Protein AF-0000000070396554 (afdb_homodimer)

Secondary structure (DSSP, 8-state):
---------------------------------------------------EEEEEEEEEETTTTEEEEE-TTSEEEEEEPPTTTHHHHTSHHHHHHHHHHHHHHHTT--PBPPHHHHHHH-HHHHHHS-TTSEEEE--/---------------------------------------------------EEEEEEEEEETTTTEEEEE-TTSEEEEEEPPTTTHHHHTSHHHHHHHHHHHHHHHTT--PBPPHHHHHHH-HHHHHHS-TTSEEEE--

Solvent-accessible surface area (backbone atoms only — not comparable to full-atom values): 17530 Å² total; per-residue (Å²): 137,92,77,84,83,80,82,77,80,76,79,79,80,78,80,73,81,76,70,83,74,78,74,77,79,72,82,74,77,76,77,78,76,78,75,76,75,76,76,76,74,76,70,75,66,73,78,73,75,74,83,42,69,49,49,36,40,38,44,40,40,81,88,68,33,37,36,38,40,34,45,80,86,40,36,28,37,38,34,69,54,46,82,86,48,50,70,30,56,78,33,72,70,40,31,49,51,52,52,46,50,53,52,58,51,50,78,71,52,78,45,73,42,58,66,68,58,40,50,73,64,29,63,69,58,35,63,72,50,40,92,84,44,48,46,28,36,70,108,144,80,91,80,93,83,91,76,89,77,80,80,81,76,79,73,80,76,71,83,74,77,76,74,78,72,81,76,77,77,76,79,78,78,76,78,75,78,77,74,74,76,68,73,67,73,77,74,75,74,83,41,67,50,49,37,40,38,43,40,40,80,88,67,33,37,34,39,39,35,45,80,84,40,38,29,36,39,35,70,55,48,82,87,47,50,72,29,56,79,32,73,71,38,31,52,52,51,50,46,51,53,52,57,51,50,77,71,51,79,46,72,43,58,66,69,56,40,48,72,63,30,63,70,57,37,63,73,50,40,91,83,44,48,46,27,35,67,108

Organism: Crassostrea virginica (NCBI:txid6565)

pLDDT: mean 75.27, std 28.25, range [19.69, 98.75]

Sequence (278 aa):
MTMGITRVLLLFLLSCNLGEVATSTGAATTTTTTGHHHHHVHHTRPTREPAEGGSMYFQYDHFCHLLAFKDDAKSCYIYWVSPEERPLVHSESGFFQIQTQIITMAINASVTYSRDDLSVRSSVLTTFCPSGYSLYKLNMTMGITRVLLLFLLSCNLGEVATSTGAATTTTTTGHHHHHVHHTRPTREPAEGGSMYFQYDHFCHLLAFKDDAKSCYIYWVSPEERPLVHSESGFFQIQTQIITMAINASVTYSRDDLSVRSSVLTTFCPSGYSLYKLN

Structure (mmCIF, N/CA/C/O backbone):
data_AF-0000000070396554-model_v1
#
loop_
_entity.id
_entity.type
_entity.pdbx_description
1 polymer 'Uncharacterized protein LOC111104764'
#
loop_
_atom_site.group_PDB
_atom_site.id
_atom_site.type_symbol
_atom_site.label_atom_id
_atom_site.label_alt_id
_atom_site.label_comp_id
_atom_site.label_asym_id
_atom_site.label_entity_id
_atom_site.label_seq_id
_atom_site.pdbx_PDB_ins_code
_atom_site.Cartn_x
_atom_site.Cartn_y
_atom_site.Cartn_z
_atom_site.occupancy
_atom_site.B_iso_or_equiv
_atom_site.auth_seq_id
_atom_site.auth_comp_id
_atom_site.auth_asym_id
_atom_site.auth_atom_id
_atom_site.pdbx_PDB_model_num
ATOM 1 N N . MET A 1 1 ? -59.531 -0.442 74 1 19.69 1 MET A N 1
ATOM 2 C CA . MET A 1 1 ? -59.594 0.127 75.375 1 19.69 1 MET A CA 1
ATOM 3 C C . MET A 1 1 ? -59.031 1.542 75.375 1 19.69 1 MET A C 1
ATOM 5 O O . MET A 1 1 ? -59.75 2.49 75.75 1 19.69 1 MET A O 1
ATOM 9 N N . THR A 1 2 ? -57.812 1.716 75.938 1 22.45 2 THR A N 1
ATOM 10 C CA . THR A 1 2 ? -57.5 2.705 77 1 22.45 2 THR A CA 1
ATOM 11 C C . THR A 1 2 ? -57.375 4.098 76.375 1 22.45 2 THR A C 1
ATOM 13 O O . THR A 1 2 ? -56.969 4.234 75.188 1 22.45 2 THR A O 1
ATOM 16 N N . MET A 1 3 ? -57.469 5.121 77.25 1 27.19 3 MET A N 1
ATOM 17 C CA . MET A 1 3 ? -57.875 6.449 77.688 1 27.19 3 MET A CA 1
ATOM 18 C C . MET A 1 3 ? -56.75 7.465 77.5 1 27.19 3 MET A C 1
ATOM 20 O O . MET A 1 3 ? -57.031 8.664 77.375 1 27.19 3 MET A O 1
ATOM 24 N N . GLY A 1 4 ? -55.562 6.949 77.75 1 22.2 4 GLY A N 1
ATOM 25 C CA . GLY A 1 4 ? -54.844 7.855 78.688 1 22.2 4 GLY A CA 1
ATOM 26 C C . GLY A 1 4 ? -54.688 9.25 78.125 1 22.2 4 GLY A C 1
ATOM 27 O O . GLY A 1 4 ? -54.844 9.461 76.875 1 22.2 4 GLY A O 1
ATOM 28 N N . ILE A 1 5 ? -53.719 10.055 78.812 1 26.22 5 ILE A N 1
ATOM 29 C CA . ILE A 1 5 ? -53.469 11.234 79.688 1 26.22 5 ILE A CA 1
ATOM 30 C C . ILE A 1 5 ? -52.875 12.344 78.812 1 26.22 5 ILE A C 1
ATOM 32 O O . ILE A 1 5 ? -51.812 12.148 78.188 1 26.22 5 ILE A O 1
ATOM 36 N N . THR A 1 6 ? -53.625 13.445 78.438 1 23.62 6 THR A N 1
ATOM 37 C CA . THR A 1 6 ? -53.469 14.641 77.625 1 23.62 6 THR A CA 1
ATOM 38 C C . THR A 1 6 ? -52.594 15.656 78.375 1 23.62 6 THR A C 1
ATOM 40 O O . THR A 1 6 ? -52.469 16.797 77.875 1 23.62 6 THR A O 1
ATOM 43 N N . ARG A 1 7 ? -51.875 15.242 79.625 1 24.58 7 ARG A N 1
ATOM 44 C CA . ARG A 1 7 ? -51.656 16.438 80.438 1 24.58 7 ARG A CA 1
ATOM 45 C C . ARG A 1 7 ? -50.812 17.453 79.688 1 24.58 7 ARG A C 1
ATOM 47 O O . ARG A 1 7 ? -49.812 17.094 79.062 1 24.58 7 ARG A O 1
ATOM 54 N N . VAL A 1 8 ? -51.25 18.781 79.688 1 22.64 8 VAL A N 1
ATOM 55 C CA . VAL A 1 8 ? -51.125 20.109 79.125 1 22.64 8 VAL A CA 1
ATOM 56 C C . VAL A 1 8 ? -49.938 20.828 79.75 1 22.64 8 VAL A C 1
ATOM 58 O O . VAL A 1 8 ? -49.969 21.156 80.938 1 22.64 8 VAL A O 1
ATOM 61 N N . LEU A 1 9 ? -48.594 20.344 79.5 1 23.25 9 LEU A N 1
ATOM 62 C CA . LEU A 1 9 ? -47.438 20.891 80.188 1 23.25 9 LEU A CA 1
ATOM 63 C C . LEU A 1 9 ? -47.281 22.391 79.938 1 23.25 9 LEU A C 1
ATOM 65 O O . LEU A 1 9 ? -47.125 22.797 78.812 1 23.25 9 LEU A O 1
ATOM 69 N N . LEU A 1 10 ? -47.938 23.219 80.75 1 24.62 10 LEU A N 1
ATOM 70 C CA . LEU A 1 10 ? -48 24.672 80.688 1 24.62 10 LEU A CA 1
ATOM 71 C C . LEU A 1 10 ? -46.625 25.297 81 1 24.62 10 LEU A C 1
ATOM 73 O O . LEU A 1 10 ? -46.125 25.188 82.125 1 24.62 10 LEU A O 1
ATOM 77 N N . LEU A 1 11 ? -45.656 25.062 80.125 1 25.83 11 LEU A N 1
ATOM 78 C CA . LEU A 1 11 ? -44.312 25.578 80.312 1 25.83 11 LEU A CA 1
ATOM 79 C C . LEU A 1 11 ? -44.312 27.094 80.5 1 25.83 11 LEU A C 1
ATOM 81 O O . LEU A 1 11 ? -44.906 27.812 79.688 1 25.83 11 LEU A O 1
ATOM 85 N N . PHE A 1 12 ? -44.156 27.516 81.875 1 25.3 12 PHE A N 1
ATOM 86 C CA . PHE A 1 12 ? -44.062 28.828 82.438 1 25.3 12 PHE A CA 1
ATOM 87 C C . PHE A 1 12 ? -42.938 29.641 81.812 1 25.3 12 PHE A C 1
ATOM 89 O O . PHE A 1 12 ? -41.812 29.156 81.688 1 25.3 12 PHE A O 1
ATOM 96 N N . LEU A 1 13 ? -43.312 30.75 81.188 1 22.42 13 LEU A N 1
ATOM 97 C CA . LEU A 1 13 ? -42.75 31.812 80.375 1 22.42 13 LEU A CA 1
ATOM 98 C C . LEU A 1 13 ? -41.906 32.75 81.188 1 22.42 13 LEU A C 1
ATOM 100 O O . LEU A 1 13 ? -42.438 33.5 82.062 1 22.42 13 LEU A O 1
ATOM 104 N N . LEU A 1 14 ? -40.844 32.125 81.938 1 27.45 14 LEU A N 1
ATOM 105 C CA . LEU A 1 14 ? -40.125 33.062 82.812 1 27.45 14 LEU A CA 1
ATOM 106 C C . LEU A 1 14 ? -39.594 34.25 82 1 27.45 14 LEU A C 1
ATOM 108 O O . LEU A 1 14 ? -39.062 34.031 80.875 1 27.45 14 LEU A O 1
ATOM 112 N N . SER A 1 15 ? -40.031 35.469 82.312 1 25.72 15 SER A N 1
ATOM 113 C CA . SER A 1 15 ? -39.938 36.812 81.812 1 25.72 15 SER A CA 1
ATOM 114 C C . SER A 1 15 ? -38.531 37.375 82 1 25.72 15 SER A C 1
ATOM 116 O O . SER A 1 15 ? -38.094 37.625 83.125 1 25.72 15 SER A O 1
ATOM 118 N N . CYS A 1 16 ? -37.469 36.719 81.438 1 26.81 16 CYS A N 1
ATOM 119 C CA . CYS A 1 16 ? -36.125 37.219 81.562 1 26.81 16 CYS A CA 1
ATOM 120 C C . CYS A 1 16 ? -36.031 38.688 81.125 1 26.81 16 CYS A C 1
ATOM 122 O O . CYS A 1 16 ? -36.531 39 80.062 1 26.81 16 CYS A O 1
ATOM 124 N N . ASN A 1 17 ? -35.812 39.594 82.125 1 27.12 17 ASN A N 1
ATOM 125 C CA . ASN A 1 17 ? -35.625 41.031 82 1 27.12 17 ASN A CA 1
ATOM 126 C C . ASN A 1 17 ? -34.531 41.438 81.062 1 27.12 17 ASN A C 1
ATOM 128 O O . ASN A 1 17 ? -33.375 41 81.188 1 27.12 17 ASN A O 1
ATOM 132 N N . LEU A 1 18 ? -34.844 41.688 79.875 1 28.02 18 LEU A N 1
ATOM 133 C CA . LEU A 1 18 ? -34.156 42.062 78.625 1 28.02 18 LEU A CA 1
ATOM 134 C C . LEU A 1 18 ? -33.375 43.375 78.812 1 28.02 18 LEU A C 1
ATOM 136 O O . LEU A 1 18 ? -34 44.406 79.062 1 28.02 18 LEU A O 1
ATOM 140 N N . GLY A 1 19 ? -32.375 43.281 79.75 1 29.45 19 GLY A N 1
ATOM 141 C CA . GLY A 1 19 ? -31.609 44.5 79.875 1 29.45 19 GLY A CA 1
ATOM 142 C C . GLY A 1 19 ? -31.25 45.156 78.562 1 29.45 19 GLY A C 1
ATOM 143 O O . GLY A 1 19 ? -31.25 44.469 77.5 1 29.45 19 GLY A O 1
ATOM 144 N N . GLU A 1 20 ? -31.172 46.469 78.562 1 34.84 20 GLU A N 1
ATOM 145 C CA . GLU A 1 20 ? -31.094 47.531 77.562 1 34.84 20 GLU A CA 1
ATOM 146 C C . GLU A 1 20 ? -29.797 47.469 76.75 1 34.84 20 GLU A C 1
ATOM 148 O O . GLU A 1 20 ? -28.703 47.594 77.312 1 34.84 20 GLU A O 1
ATOM 153 N N . VAL A 1 21 ? -29.609 46.438 75.938 1 29.56 21 VAL A N 1
ATOM 154 C CA . VAL A 1 21 ? -28.391 46.344 75.125 1 29.56 21 VAL A CA 1
ATOM 155 C C . VAL A 1 21 ? -28.266 47.594 74.25 1 29.56 21 VAL A C 1
ATOM 157 O O . VAL A 1 21 ? -29.188 47.906 73.438 1 29.56 21 VAL A O 1
ATOM 160 N N . ALA A 1 22 ? -27.531 48.562 74.75 1 32.41 22 ALA A N 1
ATOM 161 C CA . ALA A 1 22 ? -27.188 49.781 74 1 32.41 22 ALA A CA 1
ATOM 162 C C . ALA A 1 22 ? -26.594 49.438 72.625 1 32.41 22 ALA A C 1
ATOM 164 O O . ALA A 1 22 ? -25.797 48.5 72.5 1 32.41 22 ALA A O 1
ATOM 165 N N . THR A 1 23 ? -27.297 49.594 71.562 1 29.94 23 THR A N 1
ATOM 166 C CA . THR A 1 23 ? -27.109 49.344 70.125 1 29.94 23 THR A CA 1
ATOM 167 C C . THR A 1 23 ? -25.984 50.219 69.562 1 29.94 23 THR A C 1
ATOM 169 O O . THR A 1 23 ? -26.094 51.438 69.562 1 29.94 23 THR A O 1
ATOM 172 N N . SER A 1 24 ? -24.75 50.062 70.188 1 31.03 24 SER A N 1
ATOM 173 C CA . SER A 1 24 ? -23.781 50.906 69.5 1 31.03 24 SER A CA 1
ATOM 174 C C . SER A 1 24 ? -23.766 50.562 68 1 31.03 24 SER A C 1
ATOM 176 O O . SER A 1 24 ? -23.688 49.406 67.625 1 31.03 24 SER A O 1
ATOM 178 N N . THR A 1 25 ? -24.391 51.344 67.188 1 30.25 25 THR A N 1
ATOM 179 C CA . THR A 1 25 ? -24.516 51.344 65.75 1 30.25 25 THR A CA 1
ATOM 180 C C . THR A 1 25 ? -23.141 51.438 65.062 1 30.25 25 THR A C 1
ATOM 182 O O . THR A 1 25 ? -22.469 52.469 65.125 1 30.25 25 THR A O 1
ATOM 185 N N . GLY A 1 26 ? -22.172 50.5 65.438 1 31.25 26 GLY A N 1
ATOM 186 C CA . GLY A 1 26 ? -20.953 50.594 64.688 1 31.25 26 GLY A CA 1
ATOM 187 C C . GLY A 1 26 ? -21.188 50.562 63.188 1 31.25 26 GLY A C 1
ATOM 188 O O . GLY A 1 26 ? -22.016 49.781 62.688 1 31.25 26 GLY A O 1
ATOM 189 N N . ALA A 1 27 ? -20.891 51.688 62.469 1 36.47 27 ALA A N 1
ATOM 190 C CA . ALA A 1 27 ? -20.922 51.875 61 1 36.47 27 ALA A CA 1
ATOM 191 C C . ALA A 1 27 ? -20.062 50.844 60.312 1 36.47 27 ALA A C 1
ATOM 193 O O . ALA A 1 27 ? -18.875 50.688 60.625 1 36.47 27 ALA A O 1
ATOM 194 N N . ALA A 1 28 ? -20.625 49.594 59.969 1 39.09 28 ALA A N 1
ATOM 195 C CA . ALA A 1 28 ? -19.938 48.625 59.156 1 39.09 28 ALA A CA 1
ATOM 196 C C . ALA A 1 28 ? -19.5 49.219 57.812 1 39.09 28 ALA A C 1
ATOM 198 O O . ALA A 1 28 ? -20.328 49.781 57.094 1 39.09 28 ALA A O 1
ATOM 199 N N . THR A 1 29 ? -18.297 49.781 57.812 1 43.12 29 THR A N 1
ATOM 200 C CA . THR A 1 29 ? -17.75 50.094 56.5 1 43.12 29 THR A CA 1
ATOM 201 C C . THR A 1 29 ? -17.75 48.875 55.594 1 43.12 29 THR A C 1
ATOM 203 O O . THR A 1 29 ? -17.156 47.844 55.938 1 43.12 29 THR A O 1
ATOM 206 N N . THR A 1 30 ? -18.734 48.688 54.75 1 40.12 30 THR A N 1
ATOM 207 C CA . THR A 1 30 ? -18.812 47.688 53.688 1 40.12 30 THR A CA 1
ATOM 208 C C . THR A 1 30 ? -17.641 47.812 52.719 1 40.12 30 THR A C 1
ATOM 210 O O . THR A 1 30 ? -17.5 48.812 52.062 1 40.12 30 THR A O 1
ATOM 213 N N . THR A 1 31 ? -16.5 47.219 53.125 1 45.41 31 THR A N 1
ATOM 214 C CA . THR A 1 31 ? -15.492 47.062 52.094 1 45.41 31 THR A CA 1
ATOM 215 C C . THR A 1 31 ? -16.047 46.281 50.906 1 45.41 31 THR A C 1
ATOM 217 O O . THR A 1 31 ? -16.469 45.125 51.031 1 45.41 31 THR A O 1
ATOM 220 N N . THR A 1 32 ? -16.469 46.938 49.812 1 47.81 32 THR A N 1
ATOM 221 C CA . THR A 1 32 ? -16.797 46.312 48.531 1 47.81 32 THR A CA 1
ATOM 222 C C . THR A 1 32 ? -15.586 45.562 47.969 1 47.81 32 THR A C 1
ATOM 224 O O . THR A 1 32 ? -14.547 46.156 47.688 1 47.81 32 THR A O 1
ATOM 227 N N . THR A 1 33 ? -15.438 44.281 48.281 1 53.91 33 THR A N 1
ATOM 228 C CA . THR A 1 33 ? -14.5 43.438 47.562 1 53.91 33 THR A CA 1
ATOM 229 C C . THR A 1 33 ? -14.867 43.375 46.062 1 53.91 33 THR A C 1
ATOM 231 O O . THR A 1 33 ? -15.945 42.938 45.719 1 53.91 33 THR A O 1
ATOM 234 N N . THR A 1 34 ? -14.211 44.25 45.25 1 54.97 34 THR A N 1
ATOM 235 C CA . THR A 1 34 ? -14.281 44.062 43.812 1 54.97 34 THR A CA 1
ATOM 236 C C . THR A 1 34 ? -13.703 42.688 43.406 1 54.97 34 THR A C 1
ATOM 238 O O . THR A 1 34 ? -12.508 42.469 43.562 1 54.97 34 THR A O 1
ATOM 241 N N . GLY A 1 35 ? -14.484 41.625 43.406 1 51.47 35 GLY A N 1
ATOM 242 C CA . GLY A 1 35 ? -14.086 40.375 42.812 1 51.47 35 GLY A CA 1
ATOM 243 C C . GLY A 1 35 ? -13.594 40.531 41.375 1 51.47 35 GLY A C 1
ATOM 244 O O . GLY A 1 35 ? -14.352 40.938 40.5 1 51.47 35 GLY A O 1
ATOM 245 N N . HIS A 1 36 ? -12.328 40.719 41.188 1 57.38 36 HIS A N 1
ATOM 246 C CA . HIS A 1 36 ? -11.773 40.531 39.875 1 57.38 36 HIS A CA 1
ATOM 247 C C . HIS A 1 36 ? -12.133 39.156 39.312 1 57.38 36 HIS A C 1
ATOM 249 O O . HIS A 1 36 ? -11.641 38.156 39.781 1 57.38 36 HIS A O 1
ATOM 255 N N . HIS A 1 37 ? -13.266 39.062 38.688 1 57.09 37 HIS A N 1
ATOM 256 C CA . HIS A 1 37 ? -13.508 37.875 37.875 1 57.09 37 HIS A CA 1
ATOM 257 C C . HIS A 1 37 ? -12.422 37.688 36.812 1 57.09 37 HIS A C 1
ATOM 259 O O . HIS A 1 37 ? -12.32 38.469 35.875 1 57.09 37 HIS A O 1
ATOM 265 N N . HIS A 1 38 ? -11.43 36.969 37.094 1 56 38 HIS A N 1
ATOM 266 C CA . HIS A 1 38 ? -10.562 36.438 36.031 1 56 38 HIS A CA 1
ATOM 267 C C . HIS A 1 38 ? -11.359 35.688 35 1 56 38 HIS A C 1
ATOM 269 O O . HIS A 1 38 ? -11.891 34.594 35.281 1 56 38 HIS A O 1
ATOM 275 N N . HIS A 1 39 ? -11.82 36.344 34 1 54.94 39 HIS A N 1
ATOM 276 C CA . HIS A 1 39 ? -12.281 35.594 32.812 1 54.94 39 HIS A CA 1
ATOM 277 C C . HIS A 1 39 ? -11.211 34.625 32.312 1 54.94 39 HIS A C 1
ATOM 279 O O . HIS A 1 39 ? -10.195 35.062 31.766 1 54.94 39 HIS A O 1
ATOM 285 N N . HIS A 1 40 ? -11.227 33.438 32.781 1 58.56 40 HIS A N 1
ATOM 286 C CA . HIS A 1 40 ? -10.484 32.438 32.062 1 58.56 40 HIS A CA 1
ATOM 287 C C . HIS A 1 40 ? -10.906 32.375 30.594 1 58.56 40 HIS A C 1
ATOM 289 O O . HIS A 1 40 ? -12.016 31.922 30.281 1 58.56 40 HIS A O 1
ATOM 295 N N . VAL A 1 41 ? -10.289 33.094 29.797 1 53.41 41 VAL A N 1
ATOM 296 C CA . VAL A 1 41 ? -10.469 32.875 28.359 1 53.41 41 VAL A CA 1
ATOM 297 C C . VAL A 1 41 ? -10.094 31.422 28.016 1 53.41 41 VAL A C 1
ATOM 299 O O . VAL A 1 41 ? -8.945 31.016 28.188 1 53.41 41 VAL A O 1
ATOM 302 N N . HIS A 1 42 ? -11.031 30.516 27.922 1 54.62 42 HIS A N 1
ATOM 303 C CA . HIS A 1 42 ? -10.789 29.219 27.297 1 54.62 42 HIS A CA 1
ATOM 304 C C . HIS A 1 42 ? -10.117 29.375 25.953 1 54.62 42 HIS A C 1
ATOM 306 O O . HIS A 1 42 ? -10.742 29.797 24.984 1 54.62 42 HIS A O 1
ATOM 312 N N . HIS A 1 43 ? -8.883 29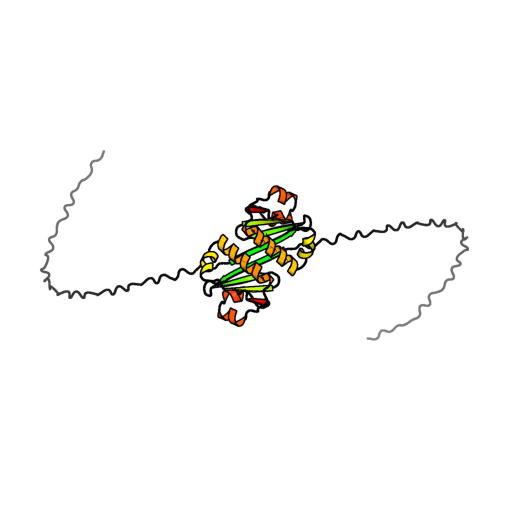.422 25.891 1 54.06 43 HIS A N 1
ATOM 313 C CA . HIS A 1 43 ? -8.227 29.203 24.609 1 54.06 43 HIS A CA 1
ATOM 314 C C . HIS A 1 43 ? -8.695 27.891 23.969 1 54.06 43 HIS A C 1
ATOM 316 O O . HIS A 1 43 ? -8.562 26.828 24.547 1 54.06 43 HIS A O 1
ATOM 322 N N . THR A 1 44 ? -9.641 27.969 23.109 1 50.44 44 THR A N 1
ATOM 323 C CA . THR A 1 44 ? -9.953 26.781 22.297 1 50.44 44 THR A CA 1
ATOM 324 C C . THR A 1 44 ? -8.68 26.062 21.875 1 50.44 44 THR A C 1
ATOM 326 O O . THR A 1 44 ? -7.797 26.656 21.25 1 50.44 44 THR 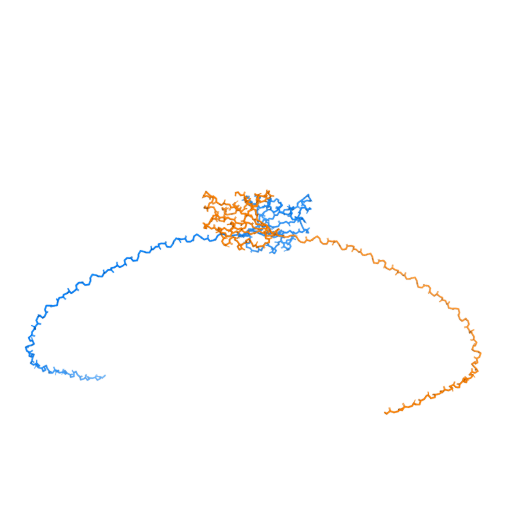A O 1
ATOM 329 N N . ARG A 1 45 ? -8.289 25.109 22.641 1 52.91 45 ARG A N 1
ATOM 330 C CA . ARG A 1 45 ? -7.191 24.266 22.203 1 52.91 45 ARG A CA 1
ATOM 331 C C . ARG A 1 45 ? -7.289 23.953 20.719 1 52.91 45 ARG A C 1
ATOM 333 O O . ARG A 1 45 ? -8.344 23.547 20.219 1 52.91 45 ARG A O 1
ATOM 340 N N . PRO A 1 46 ? -6.457 24.484 19.906 1 53.66 46 PRO A N 1
ATOM 341 C CA . PRO A 1 46 ? -6.539 24.094 18.5 1 53.66 46 PRO A CA 1
ATOM 342 C C . PRO A 1 46 ? -6.883 22.609 18.328 1 53.66 46 PRO A C 1
ATOM 344 O O . PRO A 1 46 ? -6.414 21.766 19.094 1 53.66 46 PRO A O 1
ATOM 347 N N . THR A 1 47 ? -8.102 22.375 18 1 54.53 47 THR A N 1
ATOM 348 C CA . THR A 1 47 ? -8.516 21.031 17.641 1 54.53 47 THR A CA 1
ATOM 349 C C . THR A 1 47 ? -7.387 20.297 16.906 1 54.53 47 THR A C 1
ATOM 351 O O . THR A 1 47 ? -6.875 20.781 15.898 1 54.53 47 THR A O 1
ATOM 354 N N . ARG A 1 48 ? -6.539 19.641 17.672 1 63.91 48 ARG A N 1
ATOM 355 C CA . ARG A 1 48 ? -5.434 18.828 17.156 1 63.91 48 ARG A CA 1
ATOM 356 C C . ARG A 1 48 ? -5.875 17.984 15.977 1 63.91 48 ARG A C 1
ATOM 358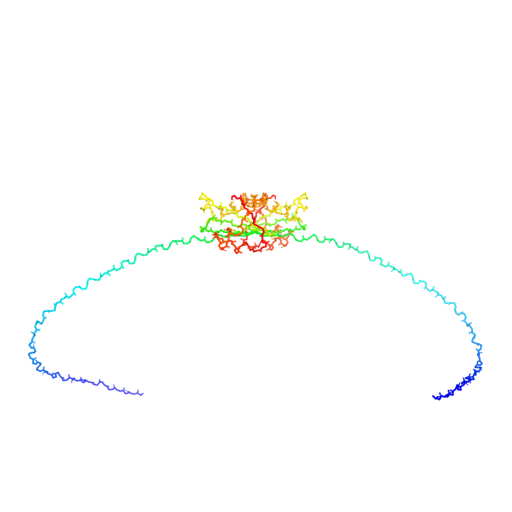 O O . ARG A 1 48 ? -6.82 17.188 16.094 1 63.91 48 ARG A O 1
ATOM 365 N N . GLU A 1 49 ? -5.664 18.391 14.742 1 77.56 49 GLU A N 1
ATOM 366 C CA . GLU A 1 49 ? -5.906 17.578 13.562 1 77.56 49 GLU A CA 1
ATOM 367 C C . GLU A 1 49 ? -5.449 16.141 13.781 1 77.56 49 GLU A C 1
ATOM 369 O O . GLU A 1 49 ? -4.355 15.898 14.305 1 77.56 49 GLU A O 1
ATOM 374 N N . PRO A 1 50 ? -6.355 15.25 13.695 1 72.81 50 PRO A N 1
ATOM 375 C CA . PRO A 1 50 ? -6.012 13.844 13.93 1 72.81 50 PRO A CA 1
ATOM 376 C C . PRO A 1 50 ? -4.859 13.359 13.055 1 72.81 50 PRO A C 1
ATOM 378 O O . PRO A 1 50 ? -4.684 13.844 11.938 1 72.81 50 PRO A O 1
ATOM 381 N N . ALA A 1 51 ? -4.047 12.539 13.672 1 75.88 51 ALA A N 1
ATOM 382 C CA . ALA A 1 51 ? -3.01 11.844 12.914 1 75.88 51 ALA A CA 1
ATOM 383 C C . ALA A 1 51 ? -3.621 10.875 11.906 1 75.88 51 ALA A C 1
ATOM 385 O O . ALA A 1 51 ? -4.594 10.18 12.219 1 75.88 51 ALA A O 1
ATOM 386 N N . GLU A 1 52 ? -3.209 11.008 10.57 1 89.12 52 GLU A N 1
ATOM 387 C CA . GLU A 1 52 ? -3.715 10.094 9.555 1 89.12 52 GLU A CA 1
ATOM 388 C C . GLU A 1 52 ? -2.615 9.164 9.055 1 89.12 52 GLU A C 1
ATOM 390 O O . GLU A 1 52 ? -1.472 9.586 8.867 1 89.12 52 GLU A O 1
ATOM 395 N N . GLY A 1 53 ? -2.877 7.844 9.078 1 91.56 53 GLY A N 1
ATOM 396 C CA . GLY A 1 53 ? -2.027 6.793 8.539 1 91.56 53 GLY A CA 1
ATOM 397 C C . GLY A 1 53 ? -2.805 5.691 7.848 1 91.56 53 GLY A C 1
ATOM 398 O O . GLY A 1 53 ? -4.031 5.762 7.742 1 91.56 53 GLY A O 1
ATOM 399 N N . GLY A 1 54 ? -2.105 4.867 7.188 1 92.81 54 GLY A N 1
ATOM 400 C CA . GLY A 1 54 ? -2.742 3.736 6.531 1 92.81 54 GLY A CA 1
ATOM 401 C C . GLY A 1 54 ? -1.764 2.646 6.137 1 92.81 54 GLY A C 1
ATOM 402 O O . GLY A 1 54 ? -0.551 2.809 6.293 1 92.81 54 GLY A O 1
ATOM 403 N N . SER A 1 55 ? -2.375 1.562 5.816 1 94.44 55 SER A N 1
ATOM 404 C CA . SER A 1 55 ? -1.578 0.423 5.371 1 94.44 55 SER A CA 1
ATOM 405 C C . SER A 1 55 ? -2.279 -0.34 4.254 1 94.44 55 SER A C 1
ATOM 407 O O . SER A 1 55 ? -3.504 -0.281 4.129 1 94.44 55 SER A O 1
ATOM 409 N N . MET A 1 56 ? -1.441 -0.939 3.475 1 96 56 MET A N 1
ATOM 410 C CA . MET A 1 56 ? -1.876 -1.849 2.418 1 96 56 MET A CA 1
ATOM 411 C C . MET A 1 56 ? -1.084 -3.15 2.461 1 96 56 MET A C 1
ATOM 413 O O . MET A 1 56 ? 0.119 -3.143 2.727 1 96 56 MET A O 1
ATOM 417 N N . TYR A 1 57 ? -1.82 -4.23 2.195 1 97.31 57 TYR A N 1
ATOM 418 C CA . TYR A 1 57 ? -1.176 -5.539 2.217 1 97.31 57 TYR A CA 1
ATOM 419 C C . TYR A 1 57 ? -1.469 -6.316 0.938 1 97.31 57 TYR A C 1
ATOM 421 O O . TYR A 1 57 ? -2.561 -6.207 0.376 1 97.31 57 TYR A O 1
ATOM 429 N N . PHE A 1 58 ? -0.524 -7.105 0.598 1 97.94 58 PHE A N 1
ATOM 430 C CA . PHE A 1 58 ? -0.592 -7.879 -0.638 1 97.94 58 PHE A CA 1
ATOM 431 C C . PHE A 1 58 ? -0.202 -9.328 -0.39 1 97.94 58 PHE A C 1
ATOM 433 O O . PHE A 1 58 ? 0.703 -9.609 0.399 1 97.94 58 PHE A O 1
ATOM 440 N N . GLN A 1 59 ? -0.896 -10.25 -1.099 1 97.75 59 GLN A N 1
ATOM 441 C CA . GLN A 1 59 ? -0.556 -11.664 -1.035 1 97.75 59 GLN A CA 1
ATOM 442 C C . GLN A 1 59 ? -0.805 -12.352 -2.375 1 97.75 59 GLN A C 1
ATOM 444 O O . GLN A 1 59 ? -1.903 -12.266 -2.928 1 97.75 59 GLN A O 1
ATOM 449 N N . TYR A 1 60 ? 0.24 -13.008 -2.865 1 97.88 60 TYR A N 1
ATOM 450 C CA . TYR A 1 60 ? 0.156 -13.758 -4.109 1 97.88 60 TYR A CA 1
ATOM 451 C C . TYR A 1 60 ? 0.1 -15.258 -3.838 1 97.88 60 TYR A C 1
ATOM 453 O O . TYR A 1 60 ? 0.884 -15.781 -3.041 1 97.88 60 TYR A O 1
ATOM 461 N N . ASP A 1 61 ? -0.87 -15.891 -4.465 1 97.06 61 ASP A N 1
ATOM 462 C CA . ASP A 1 61 ? -0.937 -17.344 -4.43 1 97.06 61 ASP A CA 1
ATOM 463 C C . ASP A 1 61 ? -0.528 -17.953 -5.777 1 97.06 61 ASP A C 1
ATOM 465 O O . ASP A 1 61 ? -1.299 -17.906 -6.738 1 97.06 61 ASP A O 1
ATOM 469 N N . HIS A 1 62 ? 0.606 -18.594 -5.828 1 93.94 62 HIS A N 1
ATOM 470 C CA . HIS A 1 62 ? 1.19 -19.062 -7.078 1 93.94 62 HIS A CA 1
ATOM 471 C C . HIS A 1 62 ? 0.459 -20.297 -7.602 1 93.94 62 HIS A C 1
ATOM 473 O O . HIS A 1 62 ? 0.618 -20.656 -8.766 1 93.94 62 HIS A O 1
ATOM 479 N N . PHE A 1 63 ? -0.325 -20.938 -6.766 1 93.38 63 PHE A N 1
ATOM 480 C CA . PHE A 1 63 ? -1.022 -22.141 -7.211 1 93.38 63 PHE A CA 1
ATOM 481 C C . PHE A 1 63 ? -2.191 -21.781 -8.125 1 93.38 63 PHE A C 1
ATOM 483 O O . PHE A 1 63 ? -2.436 -22.453 -9.125 1 93.38 63 PHE A O 1
ATOM 490 N N . CYS A 1 64 ? -2.838 -20.781 -7.746 1 95.75 64 CYS A N 1
ATOM 491 C CA . CYS A 1 64 ? -3.992 -20.391 -8.547 1 95.75 64 CYS A CA 1
ATOM 492 C C . CYS A 1 64 ? -3.717 -19.109 -9.312 1 95.75 64 CYS A C 1
ATOM 494 O O . CYS A 1 64 ? -4.578 -18.625 -10.047 1 95.75 64 CYS A O 1
ATOM 496 N N . HIS A 1 65 ? -2.613 -18.406 -9.086 1 96.69 65 HIS A N 1
ATOM 497 C CA . HIS A 1 65 ? -2.133 -17.219 -9.781 1 96.69 65 HIS A CA 1
ATOM 498 C C . HIS A 1 65 ? -3.051 -16.016 -9.531 1 96.69 65 HIS A C 1
ATOM 500 O O . HIS A 1 65 ? -3.314 -15.234 -10.438 1 96.69 65 HIS A O 1
ATOM 506 N N . LEU A 1 66 ? -3.545 -16 -8.289 1 97.88 66 LEU A N 1
ATOM 507 C CA . LEU A 1 66 ? -4.301 -14.852 -7.812 1 97.88 66 LEU A CA 1
ATOM 508 C C . LEU A 1 66 ? -3.459 -14.016 -6.859 1 97.88 66 LEU A C 1
ATOM 510 O O . LEU A 1 66 ? -2.674 -14.555 -6.074 1 97.88 66 LEU A O 1
ATOM 514 N N . LEU A 1 67 ? -3.609 -12.75 -6.984 1 98.38 67 LEU A N 1
ATOM 515 C CA . LEU A 1 67 ? -3.061 -11.766 -6.062 1 98.38 67 LEU A CA 1
ATOM 516 C C . LEU A 1 67 ? -4.176 -11.008 -5.344 1 98.38 67 LEU A C 1
ATOM 518 O O . LEU A 1 67 ? -5.121 -10.539 -5.977 1 98.38 67 LEU A O 1
ATOM 522 N N . ALA A 1 68 ? -4.109 -10.93 -4.043 1 98.56 68 ALA A N 1
ATOM 523 C CA . ALA A 1 68 ? -5.059 -10.156 -3.252 1 98.56 68 ALA A CA 1
ATOM 524 C C . ALA A 1 68 ? -4.398 -8.906 -2.674 1 98.56 68 ALA A C 1
ATOM 526 O O . ALA A 1 68 ? -3.246 -8.953 -2.238 1 98.56 68 ALA A O 1
ATOM 527 N N . PHE A 1 69 ? -5.105 -7.828 -2.703 1 98.06 69 PHE A N 1
ATOM 528 C CA . PHE A 1 69 ? -4.789 -6.539 -2.102 1 98.06 69 PHE A CA 1
ATOM 529 C C . PHE A 1 69 ? -5.844 -6.148 -1.071 1 98.06 69 PHE A C 1
ATOM 531 O O . PHE A 1 69 ? -7.039 -6.133 -1.375 1 98.06 69 PHE A O 1
ATOM 538 N N . LYS A 1 70 ? -5.453 -5.926 0.12 1 96.56 70 LYS A N 1
ATOM 539 C CA . LYS A 1 70 ? -6.434 -5.434 1.08 1 96.56 70 LYS A CA 1
ATOM 540 C C . LYS A 1 70 ? -5.988 -4.105 1.69 1 96.56 70 LYS A C 1
ATOM 542 O O . LYS A 1 70 ? -4.793 -3.871 1.869 1 96.56 70 LYS A O 1
ATOM 547 N N . ASP A 1 71 ? -6.945 -3.324 1.98 1 90.38 71 ASP A N 1
ATOM 548 C CA . ASP A 1 71 ? -6.703 -2.01 2.564 1 90.38 71 ASP A CA 1
ATOM 549 C C . ASP A 1 71 ? -7.367 -1.887 3.936 1 90.38 71 ASP A C 1
ATOM 551 O O . ASP A 1 71 ? -7.898 -2.865 4.465 1 90.38 71 ASP A O 1
ATOM 555 N N . ASP A 1 72 ? -7.246 -0.737 4.535 1 87.75 72 ASP A N 1
ATOM 556 C CA . ASP A 1 72 ? -7.746 -0.5 5.887 1 87.75 72 ASP A CA 1
ATOM 557 C C . ASP A 1 72 ? -9.266 -0.357 5.891 1 87.75 72 ASP A C 1
ATOM 559 O O . ASP A 1 72 ? -9.898 -0.44 6.945 1 87.75 72 ASP A O 1
ATOM 563 N N . ALA A 1 73 ? -9.828 -0.052 4.781 1 87.69 73 ALA A N 1
ATOM 564 C CA . ALA A 1 73 ? -11.273 0.113 4.684 1 87.69 73 ALA A CA 1
ATOM 565 C C . ALA A 1 73 ? -11.984 -1.239 4.648 1 87.69 73 ALA A C 1
ATOM 567 O O . ALA A 1 73 ? -13.148 -1.326 4.273 1 87.69 73 ALA A O 1
ATOM 568 N N . LYS A 1 74 ? -11.242 -2.305 4.918 1 92.62 74 LYS A N 1
ATOM 569 C CA . LYS A 1 74 ? -11.766 -3.668 4.969 1 92.62 74 LYS A CA 1
ATOM 570 C C . LYS A 1 74 ? -12.273 -4.113 3.602 1 92.62 74 LYS A C 1
ATOM 572 O O . LYS A 1 74 ? -13.375 -4.664 3.49 1 92.62 74 LYS A O 1
ATOM 577 N N . SER A 1 75 ? -11.547 -3.773 2.67 1 95.31 75 SER A N 1
ATOM 578 C CA . SER A 1 75 ? -11.773 -4.254 1.311 1 95.31 75 SER A CA 1
ATOM 579 C C . SER A 1 75 ? -10.617 -5.129 0.835 1 95.31 75 SER A C 1
ATOM 581 O O . SER A 1 75 ? -9.453 -4.859 1.156 1 95.31 75 SER A O 1
ATOM 583 N N . CYS A 1 76 ? -11 -6.125 0.118 1 98.19 76 CYS A N 1
ATOM 584 C CA . CYS A 1 76 ? -10.031 -6.992 -0.545 1 98.19 76 CYS A CA 1
ATOM 585 C C . CYS A 1 76 ? -10.289 -7.047 -2.047 1 98.19 76 CYS A C 1
ATOM 587 O O . CYS A 1 76 ? -11.43 -7.207 -2.48 1 98.19 76 CYS A O 1
ATOM 589 N N . TYR A 1 77 ? -9.297 -6.902 -2.752 1 98.12 77 TYR A N 1
ATOM 590 C CA . TYR A 1 77 ? -9.359 -6.871 -4.207 1 98.12 77 TYR A CA 1
ATOM 591 C C . TYR A 1 77 ? -8.602 -8.047 -4.812 1 98.12 77 TYR A C 1
ATOM 593 O O . TYR A 1 77 ? -7.426 -8.258 -4.504 1 98.12 77 TYR A O 1
ATOM 601 N N . ILE A 1 78 ? -9.297 -8.789 -5.637 1 98.75 78 ILE A N 1
ATOM 602 C CA . ILE A 1 78 ? -8.734 -10 -6.223 1 98.75 78 ILE A CA 1
ATOM 603 C C . ILE A 1 78 ? -8.344 -9.734 -7.676 1 98.75 78 ILE A C 1
ATOM 605 O O . ILE A 1 78 ? -9.156 -9.258 -8.469 1 98.75 78 ILE A O 1
ATOM 609 N N . TYR A 1 79 ? -7.102 -10.109 -8 1 98.56 79 TYR A N 1
ATOM 610 C CA . TYR A 1 79 ? -6.512 -9.883 -9.312 1 98.56 79 TYR A CA 1
ATOM 611 C C . TYR A 1 79 ? -5.922 -11.164 -9.875 1 98.56 79 TYR A C 1
ATOM 613 O O . TYR A 1 79 ? -5.172 -11.867 -9.195 1 98.56 79 TYR A O 1
ATOM 621 N N . TRP A 1 80 ? -6.301 -11.438 -11.047 1 98.31 80 TRP A N 1
ATOM 622 C CA . TRP A 1 80 ? -5.684 -12.57 -11.727 1 98.31 80 TRP A CA 1
ATOM 623 C C . TRP A 1 80 ? -4.383 -12.148 -12.406 1 98.31 80 TRP A C 1
ATOM 625 O O . TRP A 1 80 ? -4.375 -11.234 -13.234 1 98.31 80 TRP A O 1
ATOM 635 N N . VAL A 1 81 ? -3.312 -12.844 -12.023 1 97.88 81 VAL A N 1
ATOM 636 C CA . VAL A 1 81 ? -2.006 -12.57 -12.609 1 97.88 81 VAL A CA 1
ATOM 637 C C . VAL A 1 81 ? -1.825 -13.391 -13.883 1 97.88 81 VAL A C 1
ATOM 639 O O . VAL A 1 81 ? -1.729 -14.625 -13.82 1 97.88 81 VAL A O 1
ATOM 642 N N . SER A 1 82 ? -1.684 -12.703 -14.953 1 97.12 82 SER A N 1
ATOM 643 C CA . SER A 1 82 ? -1.581 -13.375 -16.25 1 97.12 82 SER A CA 1
ATOM 644 C C . SER A 1 82 ? -0.228 -14.062 -16.406 1 97.12 82 SER A C 1
ATOM 646 O O . SER A 1 82 ? 0.719 -13.758 -15.672 1 97.12 82 SER A O 1
ATOM 648 N N . PRO A 1 83 ? -0.147 -14.969 -17.359 1 96.56 83 PRO A N 1
ATOM 649 C CA . PRO A 1 83 ? 1.131 -15.648 -17.578 1 96.56 83 PRO A CA 1
ATOM 650 C C . PRO A 1 83 ? 2.271 -14.68 -17.875 1 96.56 83 PRO A C 1
ATOM 652 O O . PRO A 1 83 ? 3.404 -14.891 -17.438 1 96.56 83 PRO A O 1
ATOM 655 N N . GLU A 1 84 ? 2.016 -13.586 -18.547 1 95.94 84 GLU A N 1
ATOM 656 C CA . GLU A 1 84 ? 3.025 -12.594 -18.922 1 95.94 84 GLU A CA 1
ATOM 657 C C . GLU A 1 84 ? 3.504 -11.812 -17.703 1 95.94 84 GLU A C 1
ATOM 659 O O . GLU A 1 84 ? 4.641 -11.336 -17.672 1 95.94 84 GLU A O 1
ATOM 664 N N . GLU A 1 85 ? 2.662 -11.734 -16.75 1 96.38 85 GLU A N 1
ATOM 665 C CA . GLU A 1 85 ? 2.969 -10.953 -15.555 1 96.38 85 GLU A CA 1
ATOM 666 C C . GLU A 1 85 ? 3.66 -11.812 -14.492 1 96.38 85 GLU A C 1
ATOM 668 O O . GLU A 1 85 ? 4.293 -11.281 -13.578 1 96.38 85 GLU A O 1
ATOM 673 N N . ARG A 1 86 ? 3.553 -13.062 -14.516 1 95 86 ARG A N 1
ATOM 674 C CA . ARG A 1 86 ? 3.957 -13.977 -13.453 1 95 86 ARG A CA 1
ATOM 675 C C . ARG A 1 86 ? 5.445 -13.844 -13.148 1 95 86 ARG A C 1
ATOM 677 O O . ARG A 1 86 ? 5.848 -13.836 -11.984 1 95 86 ARG A O 1
ATOM 684 N N . PRO A 1 87 ? 6.281 -13.648 -14.141 1 93.25 87 PRO A N 1
ATOM 685 C CA . PRO A 1 87 ? 7.691 -13.469 -13.797 1 93.25 87 PRO A CA 1
ATOM 686 C C . PRO A 1 87 ? 7.938 -12.195 -12.984 1 93.25 87 PRO A C 1
ATOM 688 O O . PRO A 1 87 ? 8.891 -12.125 -12.211 1 93.25 87 PRO A O 1
ATOM 691 N N . LEU A 1 88 ? 7.094 -11.203 -13.133 1 94.06 88 LEU A N 1
ATOM 692 C CA . LEU A 1 88 ? 7.262 -9.922 -12.461 1 94.06 88 LEU A CA 1
ATOM 693 C C . LEU A 1 88 ? 7.004 -10.055 -10.961 1 94.06 88 LEU A C 1
ATOM 695 O O . LEU A 1 88 ? 7.559 -9.297 -10.164 1 94.06 88 LEU A O 1
ATOM 699 N N . VAL A 1 89 ? 6.18 -10.992 -10.562 1 95.12 89 VAL A N 1
ATOM 700 C CA . VAL A 1 89 ? 5.785 -11.133 -9.164 1 95.12 89 VAL A CA 1
ATOM 701 C C . VAL A 1 89 ? 7 -11.508 -8.32 1 95.12 89 VAL A C 1
ATOM 703 O O . VAL A 1 89 ? 7.039 -11.227 -7.121 1 95.12 89 VAL A O 1
ATOM 706 N N . HIS A 1 90 ? 8 -12.047 -8.977 1 91.69 90 HIS A N 1
ATOM 707 C CA . HIS A 1 90 ? 9.117 -12.602 -8.219 1 91.69 90 HIS A CA 1
ATOM 708 C C . HIS A 1 90 ? 10.297 -11.641 -8.188 1 91.69 90 HIS A C 1
ATOM 710 O O . HIS A 1 90 ? 11.367 -11.977 -7.676 1 91.69 90 HIS A O 1
ATOM 716 N N . SER A 1 91 ? 10.133 -10.508 -8.688 1 91.12 91 SER A N 1
ATOM 717 C CA . SER A 1 91 ? 11.117 -9.438 -8.547 1 91.12 91 SER A CA 1
ATOM 718 C C . SER A 1 91 ? 10.539 -8.258 -7.773 1 91.12 91 SER A C 1
ATOM 720 O O . SER A 1 91 ? 9.352 -7.941 -7.906 1 91.12 91 SER A O 1
ATOM 722 N N . GLU A 1 92 ? 11.414 -7.617 -7.07 1 88.5 92 GLU A N 1
ATOM 723 C CA . GLU A 1 92 ? 10.969 -6.484 -6.266 1 88.5 92 GLU A CA 1
ATOM 724 C C . GLU A 1 92 ? 10.344 -5.398 -7.137 1 88.5 92 GLU A C 1
ATOM 726 O O . GLU A 1 92 ? 9.234 -4.938 -6.859 1 88.5 92 GLU A O 1
ATOM 731 N N . SER A 1 93 ? 11.055 -5.008 -8.164 1 88.5 93 SER A N 1
ATOM 732 C CA . SER A 1 93 ? 10.57 -3.953 -9.055 1 88.5 93 SER A CA 1
ATOM 733 C C . SER A 1 93 ? 9.312 -4.387 -9.797 1 88.5 93 SER A C 1
ATOM 735 O O . SER A 1 93 ? 8.391 -3.592 -9.984 1 88.5 93 SER A O 1
ATOM 737 N N . GLY A 1 94 ? 9.344 -5.613 -10.273 1 92.69 94 GLY A N 1
ATOM 738 C CA . GLY A 1 94 ? 8.172 -6.133 -10.961 1 92.69 94 GLY A CA 1
ATOM 739 C C . GLY A 1 94 ? 6.949 -6.234 -10.07 1 92.69 94 GLY A C 1
ATOM 740 O O . GLY A 1 94 ? 5.852 -5.832 -10.469 1 92.69 94 GLY A O 1
ATOM 741 N N . PHE A 1 95 ? 7.145 -6.746 -8.852 1 94.31 95 PHE A N 1
ATOM 742 C CA . PHE A 1 95 ? 6.027 -6.863 -7.922 1 94.31 95 PHE A CA 1
ATOM 743 C C . PHE A 1 95 ? 5.477 -5.488 -7.559 1 94.31 95 PHE A C 1
ATOM 745 O O . PHE A 1 95 ? 4.262 -5.305 -7.473 1 94.31 95 PHE A O 1
ATOM 752 N N . PHE A 1 96 ? 6.34 -4.527 -7.395 1 93.62 96 PHE A N 1
ATOM 753 C CA . PHE A 1 96 ? 5.926 -3.158 -7.109 1 93.62 96 PHE A CA 1
ATOM 754 C C . PHE A 1 96 ? 5.074 -2.602 -8.242 1 93.62 96 PHE A C 1
ATOM 756 O O . PHE A 1 96 ? 4.09 -1.903 -8 1 93.62 96 PHE A O 1
ATOM 763 N N . GLN A 1 97 ? 5.398 -2.896 -9.477 1 92.62 97 GLN A N 1
ATOM 764 C CA . GLN A 1 97 ? 4.613 -2.463 -10.625 1 92.62 97 GLN A CA 1
ATOM 765 C C . GLN A 1 97 ? 3.219 -3.08 -10.602 1 92.62 97 GLN A C 1
ATOM 767 O O . GLN A 1 97 ? 2.227 -2.389 -10.844 1 92.62 97 GLN A O 1
ATOM 772 N N . ILE A 1 98 ? 3.148 -4.32 -10.328 1 96.06 98 ILE A N 1
ATOM 773 C CA . ILE A 1 98 ? 1.857 -4.996 -10.258 1 96.06 98 ILE A CA 1
ATOM 774 C C . ILE A 1 98 ? 1.04 -4.422 -9.102 1 96.06 98 ILE A C 1
ATOM 776 O O . ILE A 1 98 ? -0.156 -4.16 -9.25 1 96.06 98 ILE A O 1
ATOM 780 N N . GLN A 1 99 ? 1.71 -4.238 -7.949 1 95.94 99 GLN A N 1
ATOM 781 C CA . GLN A 1 99 ? 1.037 -3.629 -6.809 1 95.94 99 GLN A CA 1
ATOM 782 C C . GLN A 1 99 ? 0.426 -2.281 -7.188 1 95.94 99 GLN A C 1
ATOM 784 O O . GLN A 1 99 ? -0.747 -2.025 -6.906 1 95.94 99 GLN A O 1
ATOM 789 N N . THR A 1 100 ? 1.227 -1.481 -7.844 1 94.12 100 THR A N 1
ATOM 790 C CA . THR A 1 100 ? 0.765 -0.167 -8.273 1 94.12 100 THR A CA 1
ATOM 791 C C . THR A 1 100 ? -0.422 -0.295 -9.227 1 94.12 100 THR A C 1
ATOM 793 O O . THR A 1 100 ? -1.404 0.44 -9.102 1 94.12 100 THR A O 1
ATOM 796 N N . GLN A 1 101 ? -0.327 -1.154 -10.148 1 95.31 101 GLN A N 1
ATOM 797 C CA . GLN A 1 101 ? -1.398 -1.39 -11.109 1 95.31 101 GLN A CA 1
ATOM 798 C C . GLN A 1 101 ? -2.699 -1.764 -10.406 1 95.31 101 GLN A C 1
ATOM 800 O O . GLN A 1 101 ? -3.75 -1.184 -10.68 1 95.31 101 GLN A O 1
ATOM 805 N N . ILE A 1 102 ? -2.666 -2.652 -9.492 1 96.94 102 ILE A N 1
ATOM 806 C CA . ILE A 1 102 ? -3.902 -3.162 -8.914 1 96.94 102 ILE A CA 1
ATOM 807 C C . ILE A 1 102 ? -4.496 -2.121 -7.965 1 96.94 102 ILE A C 1
ATOM 809 O O . ILE A 1 102 ? -5.719 -2.02 -7.836 1 96.94 102 ILE A O 1
ATOM 813 N N . ILE A 1 103 ? -3.662 -1.353 -7.289 1 96.44 103 ILE A N 1
ATOM 814 C CA . ILE A 1 103 ? -4.16 -0.275 -6.441 1 96.44 103 ILE A CA 1
ATOM 815 C C . ILE A 1 103 ? -4.918 0.742 -7.289 1 96.44 103 ILE A C 1
ATOM 817 O O . ILE A 1 103 ? -5.984 1.219 -6.895 1 96.44 103 ILE A O 1
ATOM 821 N N . THR A 1 104 ? -4.375 1.055 -8.43 1 94.5 104 THR A N 1
ATOM 822 C CA . THR A 1 104 ? -5.035 1.979 -9.344 1 94.5 104 THR A CA 1
ATOM 823 C C . THR A 1 104 ? -6.375 1.419 -9.805 1 94.5 104 THR A C 1
ATOM 825 O O . THR A 1 104 ? -7.375 2.139 -9.844 1 94.5 104 THR A O 1
ATOM 828 N N . MET A 1 105 ? -6.434 0.18 -10.164 1 95.25 105 MET A N 1
ATOM 829 C CA . MET A 1 105 ? -7.672 -0.468 -10.586 1 95.25 105 MET A CA 1
ATOM 830 C C . MET A 1 105 ? -8.703 -0.462 -9.469 1 95.25 105 MET A C 1
ATOM 832 O O . MET A 1 105 ? -9.906 -0.381 -9.719 1 95.25 105 MET A O 1
ATOM 836 N N . ALA A 1 106 ? -8.266 -0.519 -8.242 1 95.81 106 ALA A N 1
ATOM 837 C CA . ALA A 1 106 ? -9.133 -0.656 -7.074 1 95.81 106 ALA A CA 1
ATOM 838 C C . ALA A 1 106 ? -9.977 0.601 -6.867 1 95.81 106 ALA A C 1
ATOM 840 O O . ALA A 1 106 ? -11.062 0.539 -6.293 1 95.81 106 ALA A O 1
ATOM 841 N N . ILE A 1 107 ? -9.445 1.701 -7.262 1 90.44 107 ILE A N 1
ATOM 842 C CA . ILE A 1 107 ? -10.117 2.979 -7.062 1 90.44 107 ILE A CA 1
ATOM 843 C C . ILE A 1 107 ? -11.539 2.9 -7.617 1 90.44 107 ILE A C 1
ATOM 845 O O . ILE A 1 107 ? -12.484 3.416 -7.004 1 90.44 107 ILE A O 1
ATOM 849 N N . ASN A 1 108 ? -11.648 2.162 -8.703 1 89.88 108 ASN A N 1
ATOM 850 C CA . ASN A 1 108 ? -12.953 2.129 -9.352 1 89.88 108 ASN A CA 1
ATOM 851 C C . ASN A 1 108 ? -13.539 0.721 -9.359 1 89.88 108 ASN A C 1
ATOM 853 O O . ASN A 1 108 ? -14.43 0.419 -10.156 1 89.88 108 ASN A O 1
ATOM 857 N N . ALA A 1 109 ? -13.047 -0.071 -8.547 1 93.44 109 ALA A N 1
ATOM 858 C CA . ALA A 1 109 ? -13.555 -1.44 -8.516 1 93.44 109 ALA A CA 1
ATOM 859 C C . ALA A 1 109 ? -14.992 -1.484 -7.996 1 93.44 109 ALA A C 1
ATOM 861 O O . ALA A 1 109 ? -15.297 -0.893 -6.957 1 93.44 109 ALA A O 1
ATOM 862 N N . SER A 1 110 ? -15.836 -2.254 -8.734 1 93.75 110 SER A N 1
ATOM 863 C CA . SER A 1 110 ? -17.234 -2.309 -8.305 1 93.75 110 SER A CA 1
ATOM 864 C C . SER A 1 110 ? -17.797 -3.719 -8.445 1 93.75 110 SER A C 1
ATOM 866 O O . SER A 1 110 ? -18.875 -4.016 -7.918 1 93.75 110 SER A O 1
ATOM 868 N N . VAL A 1 111 ? -17.141 -4.586 -9.148 1 97.5 111 VAL A N 1
ATOM 869 C CA . VAL A 1 111 ? -17.625 -5.945 -9.352 1 97.5 111 VAL A CA 1
ATOM 870 C C . VAL A 1 111 ? -17.25 -6.812 -8.148 1 97.5 111 VAL A C 1
ATOM 872 O O . VAL A 1 111 ? -16.078 -6.898 -7.773 1 97.5 111 VAL A O 1
ATOM 875 N N . THR A 1 112 ? -18.203 -7.461 -7.609 1 97.56 112 THR A N 1
ATOM 876 C CA . THR A 1 112 ? -17.969 -8.289 -6.43 1 97.56 112 THR A CA 1
ATOM 877 C C . THR A 1 112 ? -17.344 -9.633 -6.824 1 97.56 112 THR A C 1
ATOM 879 O O . THR A 1 112 ? -17.641 -10.164 -7.898 1 97.56 112 THR A O 1
ATOM 882 N N . TYR A 1 113 ? -16.516 -10.102 -5.996 1 97.94 113 TYR A N 1
ATOM 883 C CA . TYR A 1 113 ? -15.945 -11.438 -6.109 1 97.94 113 TYR A CA 1
ATOM 884 C C . TYR A 1 113 ? -16.609 -12.398 -5.125 1 97.94 113 TYR A C 1
ATOM 886 O O . TYR A 1 113 ? -16.844 -12.039 -3.967 1 97.94 113 TYR A O 1
ATOM 894 N N . SER A 1 114 ? -16.859 -13.594 -5.523 1 97.38 114 SER A N 1
ATOM 895 C CA . SER A 1 114 ? -17.516 -14.578 -4.676 1 97.38 114 SER A CA 1
ATOM 896 C C . SER A 1 114 ? -16.562 -15.117 -3.611 1 97.38 114 SER A C 1
ATOM 898 O O . SER A 1 114 ? -15.5 -15.656 -3.936 1 97.38 114 SER A O 1
ATOM 900 N N . ARG A 1 115 ? -17.031 -15.047 -2.381 1 97.25 115 ARG A N 1
ATOM 901 C CA . ARG A 1 115 ? -16.234 -15.586 -1.287 1 97.25 115 ARG A CA 1
ATOM 902 C C . ARG A 1 115 ? -16.125 -17.109 -1.393 1 97.25 115 ARG A C 1
ATOM 904 O O . ARG A 1 115 ? -15.07 -17.672 -1.102 1 97.25 115 ARG A O 1
ATOM 911 N N . ASP A 1 116 ? -17.188 -17.766 -1.775 1 96.75 116 ASP A N 1
ATOM 912 C CA . ASP A 1 116 ? -17.172 -19.219 -1.98 1 96.75 116 ASP A CA 1
ATOM 913 C C . ASP A 1 116 ? -16.141 -19.609 -3.047 1 96.75 116 ASP A C 1
ATOM 915 O O . ASP A 1 116 ? -15.391 -20.562 -2.869 1 96.75 116 ASP A O 1
ATOM 919 N N . ASP A 1 117 ? -16.125 -18.875 -4.113 1 97.56 117 ASP A N 1
ATOM 920 C CA . ASP A 1 117 ? -15.164 -19.141 -5.176 1 97.56 117 ASP A CA 1
ATOM 921 C C . ASP A 1 117 ? -13.727 -18.984 -4.672 1 97.56 117 ASP A C 1
ATOM 923 O O . ASP A 1 117 ? -12.859 -19.797 -4.98 1 97.56 117 ASP A O 1
ATOM 927 N N . LEU A 1 118 ? -13.547 -17.922 -3.934 1 98.12 118 LEU A N 1
ATOM 928 C CA . LEU A 1 118 ? -12.211 -17.703 -3.391 1 98.12 118 LEU A CA 1
ATOM 929 C C . LEU A 1 118 ? -11.789 -18.859 -2.5 1 98.12 118 LEU A C 1
ATOM 931 O O . LEU A 1 118 ? -10.648 -19.328 -2.574 1 98.12 118 LEU A O 1
ATOM 935 N N . SER A 1 119 ? -12.695 -19.312 -1.649 1 97.06 119 SER A N 1
ATOM 936 C CA . SER A 1 119 ? -12.398 -20.375 -0.698 1 97.06 119 SER A CA 1
ATOM 937 C C . SER A 1 119 ? -12.023 -21.672 -1.416 1 97.06 119 SER A C 1
ATOM 939 O O . SER A 1 119 ? -11.188 -22.438 -0.932 1 97.06 119 SER A O 1
ATOM 941 N N . VAL A 1 120 ? -12.656 -21.859 -2.516 1 97.44 120 VAL A N 1
ATOM 942 C CA . VAL A 1 120 ? -12.391 -23.062 -3.305 1 97.44 120 VAL A CA 1
ATOM 943 C C . VAL A 1 120 ? -11.039 -22.938 -4.004 1 97.44 120 VAL A C 1
ATOM 945 O O . VAL A 1 120 ? -10.273 -23.891 -4.086 1 97.44 120 VAL A O 1
ATOM 948 N N . ARG A 1 121 ? -10.68 -21.781 -4.449 1 96.94 121 ARG A N 1
ATOM 949 C CA . ARG A 1 121 ? -9.508 -21.578 -5.297 1 96.94 121 ARG A CA 1
ATOM 950 C C . ARG A 1 121 ? -8.242 -21.422 -4.457 1 96.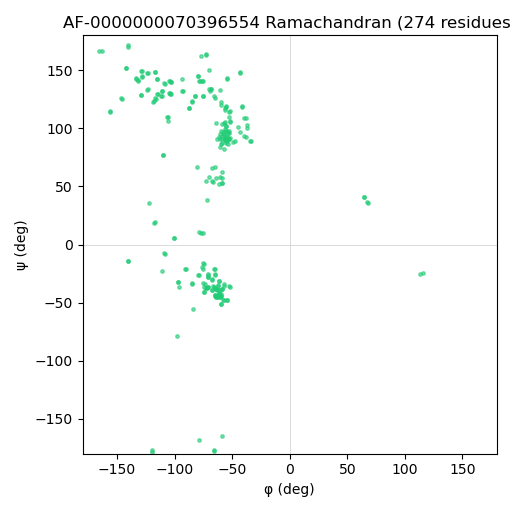94 121 ARG A C 1
ATOM 952 O O . ARG A 1 121 ? -7.148 -21.781 -4.91 1 96.94 121 ARG A O 1
ATOM 959 N N . SER A 1 122 ? -8.445 -20.812 -3.275 1 97.44 122 SER A N 1
ATOM 960 C CA . SER A 1 122 ? -7.234 -20.484 -2.518 1 97.44 122 SER A CA 1
ATOM 961 C C . SER A 1 122 ? -7.531 -20.359 -1.028 1 97.44 122 SER A C 1
ATOM 963 O O . SER A 1 122 ? -8.133 -19.391 -0.59 1 97.44 122 SER A O 1
ATOM 965 N N . SER A 1 123 ? -6.977 -21.266 -0.283 1 95.69 123 SER A N 1
ATOM 966 C CA . SER A 1 123 ? -7.102 -21.172 1.169 1 95.69 123 SER A CA 1
ATOM 967 C C . SER A 1 123 ? -6.27 -20.031 1.727 1 95.69 123 SER A C 1
ATOM 969 O O . SER A 1 123 ? -6.684 -19.359 2.678 1 95.69 123 SER A O 1
ATOM 971 N N . VAL A 1 124 ? -5.133 -19.812 1.147 1 95.75 124 VAL A N 1
ATOM 972 C CA . VAL A 1 124 ? -4.219 -18.75 1.585 1 95.75 124 VAL A CA 1
ATOM 973 C C . VAL A 1 124 ? -4.895 -17.391 1.442 1 95.75 124 VAL A C 1
ATOM 975 O O . VAL A 1 124 ? -4.887 -16.594 2.377 1 95.75 124 VAL A O 1
ATOM 978 N N . LEU A 1 125 ? -5.586 -17.172 0.321 1 97.69 125 LEU A N 1
ATOM 979 C CA . LEU A 1 125 ? -6.195 -15.867 0.085 1 97.69 125 LEU A CA 1
ATOM 980 C C . LEU A 1 125 ? -7.504 -15.727 0.859 1 97.69 125 LEU A C 1
ATOM 982 O O . LEU A 1 125 ? -7.895 -14.617 1.229 1 97.69 125 LEU A O 1
ATOM 986 N N . THR A 1 126 ? -8.102 -16.828 1.12 1 97.62 126 THR A N 1
ATOM 987 C CA . THR A 1 126 ? -9.289 -16.797 1.974 1 97.62 126 THR A CA 1
ATOM 988 C C . THR A 1 126 ? -8.93 -16.344 3.383 1 97.62 126 THR A C 1
ATOM 990 O O . THR A 1 126 ? -9.68 -15.578 4.004 1 97.62 126 THR A O 1
ATOM 993 N N . THR A 1 127 ? -7.801 -16.75 3.854 1 97.31 127 THR A N 1
ATOM 994 C CA . THR A 1 127 ? -7.316 -16.328 5.16 1 97.31 127 THR A CA 1
ATOM 995 C C . THR A 1 127 ? -6.852 -14.875 5.121 1 97.31 127 THR A C 1
ATOM 997 O O . THR A 1 127 ? -7.082 -14.117 6.062 1 97.31 127 THR A O 1
ATOM 1000 N N . PHE A 1 128 ? -6.27 -14.523 4.07 1 97.69 128 PHE A N 1
ATOM 1001 C CA . PHE A 1 128 ? -5.754 -13.172 3.869 1 97.69 128 PHE A CA 1
ATOM 1002 C C . PHE A 1 128 ? -6.895 -12.164 3.811 1 97.69 128 PHE A C 1
ATOM 1004 O O . PHE A 1 128 ? -6.762 -11.039 4.297 1 97.69 128 PHE A O 1
ATOM 1011 N N . CYS A 1 129 ? -7.992 -12.609 3.215 1 97.81 129 CYS A N 1
ATOM 1012 C CA . CYS A 1 129 ? -9.203 -11.805 3.119 1 97.81 129 CYS A CA 1
ATOM 1013 C C . CYS A 1 129 ? -10.305 -12.375 4.004 1 97.81 129 CYS A C 1
ATOM 1015 O O . CYS A 1 129 ? -11.266 -12.961 3.506 1 97.81 129 CYS A O 1
ATOM 1017 N N . PRO A 1 130 ? -10.164 -12.125 5.203 1 94.12 130 PRO A N 1
ATOM 1018 C CA . PRO A 1 130 ? -11.086 -12.797 6.129 1 94.12 130 PRO A CA 1
ATOM 1019 C C . PRO A 1 130 ? -12.531 -12.352 5.949 1 94.12 130 PRO A C 1
ATOM 1021 O O . PRO A 1 130 ? -12.805 -11.422 5.188 1 94.12 130 PRO A O 1
ATOM 1024 N N . SER A 1 131 ? -13.305 -13 6.902 1 91.31 131 SER A N 1
ATOM 1025 C CA . SER A 1 131 ? -14.727 -12.664 6.902 1 91.31 131 SER A CA 1
ATOM 1026 C C . SER A 1 131 ? -14.945 -11.227 7.363 1 91.31 131 SER A C 1
ATOM 1028 O O . SER A 1 131 ? -14.258 -10.742 8.258 1 91.31 131 SER A O 1
ATOM 1030 N N . GLY A 1 132 ? -15.688 -10.438 6.797 1 93.25 132 GLY A N 1
ATOM 1031 C CA . GLY A 1 132 ? -15.945 -9.047 7.125 1 93.25 132 GLY A CA 1
ATOM 1032 C C . GLY A 1 132 ? -15.438 -8.078 6.074 1 93.25 132 GLY A C 1
ATOM 1033 O O . GLY A 1 132 ? -15.82 -6.906 6.062 1 93.25 132 GLY A O 1
ATOM 1034 N N . TYR A 1 133 ? -14.43 -8.617 5.387 1 95.94 133 TYR A N 1
ATOM 1035 C CA . TYR A 1 133 ? -13.969 -7.793 4.277 1 95.94 133 TYR A CA 1
ATOM 1036 C C . TYR A 1 133 ? -14.906 -7.91 3.082 1 95.94 133 TYR A C 1
ATOM 1038 O O . TYR A 1 133 ? -15.414 -8.992 2.789 1 95.94 133 TYR A O 1
ATOM 1046 N N . SER A 1 134 ? -15.117 -6.805 2.434 1 96.31 134 SER A N 1
ATOM 1047 C CA . SER A 1 134 ? -15.75 -6.852 1.118 1 96.31 134 SER A CA 1
ATOM 1048 C C . SER A 1 134 ? -14.773 -7.34 0.053 1 96.31 134 SER A C 1
ATOM 1050 O O . SER A 1 134 ? -13.609 -6.938 0.039 1 96.31 134 SER A O 1
ATOM 1052 N N . LEU A 1 135 ? -15.289 -8.172 -0.879 1 98.06 135 LEU A N 1
ATOM 1053 C CA . LEU A 1 135 ? -14.438 -8.727 -1.926 1 98.06 135 LEU A CA 1
ATOM 1054 C C . LEU A 1 135 ? -14.797 -8.141 -3.287 1 98.06 135 LEU A C 1
ATOM 1056 O O . LEU A 1 135 ? -15.969 -8.141 -3.68 1 98.06 135 LEU A O 1
ATOM 1060 N N . TYR A 1 136 ? -13.766 -7.699 -4.016 1 98.06 136 TYR A N 1
ATOM 1061 C CA . TYR A 1 136 ? -13.977 -7.137 -5.344 1 98.06 136 TYR A CA 1
ATOM 1062 C C . TYR A 1 136 ? -13.07 -7.801 -6.367 1 98.06 136 TYR A C 1
ATOM 1064 O O . TYR A 1 136 ? -11.93 -8.172 -6.055 1 98.06 136 TYR A O 1
ATOM 1072 N N . LYS A 1 137 ? -13.555 -7.953 -7.531 1 98.38 137 LYS A N 1
ATOM 1073 C CA . LYS A 1 137 ? -12.789 -8.453 -8.672 1 98.38 137 LYS A CA 1
ATOM 1074 C C . LYS A 1 137 ? -12.195 -7.301 -9.484 1 98.38 137 LYS A C 1
ATOM 1076 O O . LYS A 1 137 ? -12.906 -6.363 -9.852 1 98.38 137 LYS A O 1
ATOM 1081 N N . LEU A 1 138 ? -10.938 -7.441 -9.766 1 98 138 LEU A N 1
ATOM 1082 C CA . LEU A 1 138 ? -10.297 -6.367 -10.523 1 98 138 LEU A CA 1
ATOM 1083 C C . LEU A 1 138 ? -10.25 -6.699 -12.008 1 98 138 LEU A C 1
ATOM 1085 O O . LEU A 1 138 ? -10.25 -5.797 -12.852 1 98 138 LEU A O 1
ATOM 1089 N N . ASN A 1 139 ? -10.141 -7.93 -12.375 1 95.94 139 ASN A N 1
ATOM 1090 C CA . ASN A 1 139 ? -10.141 -8.367 -13.766 1 95.94 139 ASN A CA 1
ATOM 1091 C C . ASN A 1 139 ? -10.719 -9.773 -13.914 1 95.94 139 ASN A C 1
ATOM 1093 O O . ASN A 1 139 ? -10.875 -10.492 -12.93 1 95.94 139 ASN A O 1
ATOM 1097 N N . MET B 1 1 ? 59.344 -45 44.281 1 19.98 1 MET B N 1
ATOM 1098 C CA . MET B 1 1 ? 58.781 -46.375 44.312 1 19.98 1 MET B CA 1
ATOM 1099 C C . MET B 1 1 ? 58.969 -47.031 42.938 1 19.98 1 MET B C 1
ATOM 1101 O O . MET B 1 1 ? 58.562 -46.5 41.938 1 19.98 1 MET B O 1
ATOM 1105 N N . THR B 1 2 ? 59.531 -48.375 42.75 1 23.55 2 THR B N 1
ATOM 1106 C CA . THR B 1 2 ? 60.594 -48.969 41.906 1 23.55 2 THR B CA 1
ATOM 1107 C C . THR B 1 2 ? 59.969 -49.875 40.844 1 23.55 2 THR B C 1
ATOM 1109 O O . THR B 1 2 ? 60.656 -50.281 39.906 1 23.55 2 THR B O 1
ATOM 1112 N N . MET B 1 3 ? 58.719 -50.406 41.031 1 26.84 3 MET B N 1
ATOM 1113 C CA . MET B 1 3 ? 58.75 -51.812 40.688 1 26.84 3 MET B CA 1
ATOM 1114 C C . MET B 1 3 ? 58.906 -52 39.188 1 26.84 3 MET B C 1
ATOM 1116 O O . MET B 1 3 ? 58.312 -51.25 38.406 1 26.84 3 MET B O 1
ATOM 1120 N N . GLY B 1 4 ? 59.531 -53.094 38.781 1 22.3 4 GLY B N 1
ATOM 1121 C CA . GLY B 1 4 ? 60.5 -53.656 37.844 1 22.3 4 GLY B CA 1
ATOM 1122 C C . GLY B 1 4 ? 59.812 -54.312 36.625 1 22.3 4 GLY B C 1
ATOM 1123 O O . GLY B 1 4 ? 60.156 -54 35.5 1 22.3 4 GLY B O 1
ATOM 1124 N N . ILE B 1 5 ? 59.219 -55.625 36.719 1 26.19 5 ILE B N 1
ATOM 1125 C CA . ILE B 1 5 ? 59.812 -56.844 36.125 1 26.19 5 ILE B CA 1
ATOM 1126 C C . ILE B 1 5 ? 59.219 -57.062 34.719 1 26.19 5 ILE B C 1
ATOM 1128 O O . ILE B 1 5 ? 58.031 -56.906 34.531 1 26.19 5 ILE B O 1
ATOM 1132 N N . THR B 1 6 ? 60.031 -57.562 33.656 1 22.44 6 THR B N 1
ATOM 1133 C CA . THR B 1 6 ? 60.219 -57.719 32.219 1 22.44 6 THR B CA 1
ATOM 1134 C C . THR B 1 6 ? 59.469 -58.938 31.703 1 22.44 6 THR B C 1
ATOM 1136 O O . THR B 1 6 ? 58.781 -58.844 30.672 1 22.44 6 THR B O 1
ATOM 1139 N N . ARG B 1 7 ? 59.656 -60.375 32.25 1 22.34 7 ARG B N 1
ATOM 1140 C CA . ARG B 1 7 ? 60.219 -61.344 31.312 1 22.34 7 ARG B CA 1
ATOM 1141 C C . ARG B 1 7 ? 59.156 -61.844 30.328 1 22.34 7 ARG B C 1
ATOM 1143 O O . ARG B 1 7 ? 57.969 -61.719 30.578 1 22.34 7 ARG B O 1
ATOM 1150 N N . VAL B 1 8 ? 59.469 -63.062 29.453 1 21.75 8 VAL B N 1
ATOM 1151 C CA . VAL B 1 8 ? 59.75 -63.688 28.156 1 21.75 8 VAL B CA 1
ATOM 1152 C C . VAL B 1 8 ? 58.75 -64.75 27.859 1 21.75 8 VAL B C 1
ATOM 1154 O O . VAL B 1 8 ? 58.875 -65.5 26.859 1 21.75 8 VAL B O 1
ATOM 1157 N N . LEU B 1 9 ? 57.375 -64.75 28.188 1 23.59 9 LEU B N 1
ATOM 1158 C CA . LEU B 1 9 ? 56.719 -66.062 28.219 1 23.59 9 LEU B CA 1
ATOM 1159 C C . LEU B 1 9 ? 56.719 -66.688 26.828 1 23.59 9 LEU B C 1
ATOM 1161 O O . LEU B 1 9 ? 56.188 -66.125 25.875 1 23.59 9 LEU B O 1
ATOM 1165 N N . LEU B 1 10 ? 57.562 -67.688 26.531 1 24.47 10 LEU B N 1
ATOM 1166 C CA . LEU B 1 10 ? 57.906 -68.562 25.391 1 24.47 10 LEU B CA 1
ATOM 1167 C C . LEU B 1 10 ? 56.781 -69.5 25.047 1 24.47 10 LEU B C 1
ATOM 1169 O O . LEU B 1 10 ? 56.469 -70.438 25.812 1 24.47 10 LEU B O 1
ATOM 1173 N N . LEU B 1 11 ? 55.562 -69 24.812 1 25.81 11 LEU B N 1
ATOM 1174 C CA . LEU B 1 11 ? 54.469 -70 24.656 1 25.81 11 LEU B CA 1
ATOM 1175 C C . LEU B 1 11 ? 54.75 -70.938 23.5 1 25.81 11 LEU B C 1
ATOM 1177 O O . LEU B 1 11 ? 55.188 -70.5 22.438 1 25.81 11 LEU B O 1
ATOM 1181 N N . PHE B 1 12 ? 54.844 -72.312 23.859 1 24.88 12 PHE B N 1
ATOM 1182 C CA . PHE B 1 12 ? 55.031 -73.625 23.328 1 24.88 12 PHE B CA 1
ATOM 1183 C C . PHE B 1 12 ? 54.062 -73.938 22.188 1 24.88 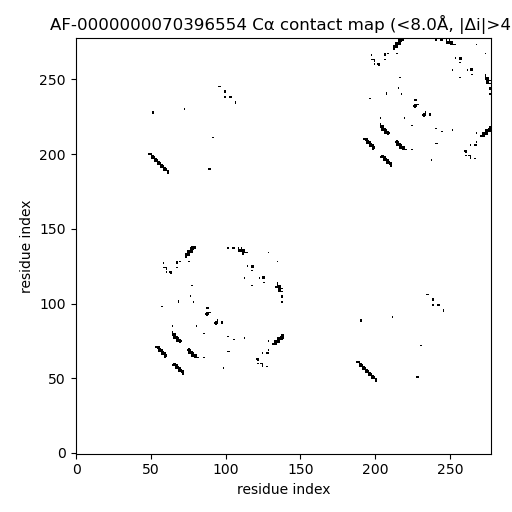12 PHE B C 1
ATOM 1185 O O . PHE B 1 12 ? 52.875 -73.688 22.328 1 24.88 12 PHE B O 1
ATOM 1192 N N . LEU B 1 13 ? 54.625 -74.125 20.969 1 23.75 13 LEU B N 1
ATOM 1193 C CA . LEU B 1 13 ? 54.25 -74.312 19.578 1 23.75 13 LEU B CA 1
ATOM 1194 C C . LEU B 1 13 ? 53.625 -75.75 19.375 1 23.75 13 LEU B C 1
ATOM 1196 O O . LEU B 1 13 ? 54.344 -76.75 19.312 1 23.75 13 LEU B O 1
ATOM 1200 N N . LEU B 1 14 ? 52.781 -76.25 20.406 1 26.08 14 LEU B N 1
ATOM 1201 C CA . LEU B 1 14 ? 52.5 -77.625 20.172 1 26.08 14 LEU B CA 1
ATOM 1202 C C . LEU B 1 14 ? 51.875 -77.875 18.797 1 26.08 14 LEU B C 1
ATOM 1204 O O . LEU B 1 14 ? 50.969 -77.125 18.406 1 26.08 14 LEU B O 1
A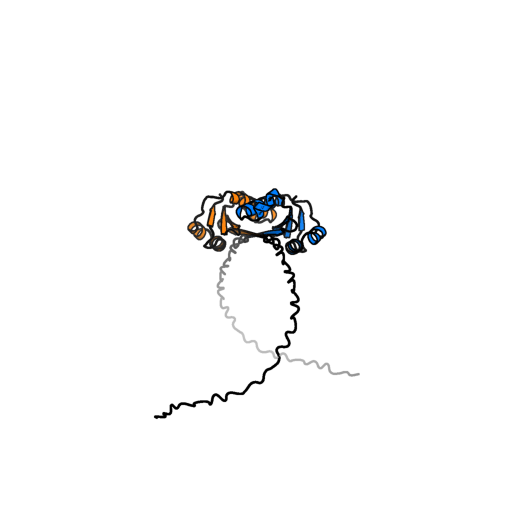TOM 1208 N N . SER B 1 15 ? 52.531 -78.625 17.953 1 26.45 15 SER B N 1
ATOM 1209 C CA . SER B 1 15 ? 52.469 -79.062 16.578 1 26.45 15 SER B CA 1
ATOM 1210 C C . SER B 1 15 ? 51.25 -80 16.359 1 26.45 15 SER B C 1
ATOM 1212 O O . SER B 1 15 ? 51.281 -81.125 16.797 1 26.45 15 SER B O 1
ATOM 1214 N N . CYS B 1 16 ? 50 -79.5 16.734 1 26.38 16 CYS B N 1
ATOM 1215 C CA . CYS B 1 16 ? 48.875 -80.438 16.625 1 26.38 16 CYS B CA 1
ATOM 1216 C C . CYS B 1 16 ? 48.75 -81 15.195 1 26.38 16 CYS B C 1
ATOM 1218 O O . CYS B 1 16 ? 48.875 -80.25 14.234 1 26.38 16 CYS B O 1
ATOM 1220 N N . ASN B 1 17 ? 48.938 -82.25 15.086 1 28.55 17 ASN B N 1
ATOM 1221 C CA . ASN B 1 17 ? 48.938 -83.188 13.961 1 28.55 17 ASN B CA 1
ATOM 1222 C C . ASN B 1 17 ? 47.594 -83.188 13.242 1 28.55 17 ASN B C 1
ATOM 1224 O O . ASN B 1 17 ? 46.594 -83.75 13.734 1 28.55 17 ASN B O 1
ATOM 1228 N N . LEU B 1 18 ? 47.125 -82 12.844 1 27.81 18 LEU B N 1
ATOM 1229 C CA . LEU B 1 18 ? 45.812 -81.875 12.266 1 27.81 18 LEU B CA 1
ATOM 1230 C C . LEU B 1 18 ? 45.625 -82.812 11.078 1 27.81 18 LEU B C 1
ATOM 1232 O O . LEU B 1 18 ? 46.469 -82.812 10.172 1 27.81 18 LEU B O 1
ATOM 1236 N N . GLY B 1 19 ? 45 -83.938 11.414 1 28.72 19 GLY B N 1
ATOM 1237 C CA . GLY B 1 19 ? 44.531 -85 10.539 1 28.72 19 GLY B CA 1
ATOM 1238 C C . GLY B 1 19 ? 43.844 -84.438 9.281 1 28.72 19 GLY B C 1
ATOM 1239 O O . GLY B 1 19 ? 43.438 -83.312 9.227 1 28.72 19 GLY B O 1
ATOM 1240 N N . GLU B 1 20 ? 44 -85.188 8.25 1 33.75 20 GLU B N 1
ATOM 1241 C CA . GLU B 1 20 ? 43.812 -85.125 6.809 1 33.75 20 GLU B CA 1
ATOM 1242 C C . GLU B 1 20 ? 42.344 -84.875 6.453 1 33.75 20 GLU B C 1
ATOM 1244 O O . GLU B 1 20 ? 41.5 -85.75 6.699 1 33.75 20 GLU B O 1
ATOM 1249 N N . VAL B 1 21 ? 41.719 -83.75 6.941 1 30.61 21 VAL B N 1
ATOM 1250 C CA . VAL B 1 21 ? 40.312 -83.562 6.613 1 30.61 21 VAL B CA 1
ATOM 1251 C C . VAL B 1 21 ? 40.125 -83.562 5.098 1 30.61 21 VAL B C 1
ATOM 1253 O O . VAL B 1 21 ? 40.844 -82.875 4.379 1 30.61 21 VAL B O 1
ATOM 1256 N N . ALA B 1 22 ? 39.594 -84.688 4.648 1 34.09 22 ALA B N 1
ATOM 1257 C CA . ALA B 1 22 ? 39.219 -84.938 3.268 1 34.09 22 ALA B CA 1
ATOM 1258 C C . ALA B 1 22 ? 38.344 -83.875 2.697 1 34.09 22 ALA B C 1
ATOM 1260 O O . ALA B 1 22 ? 37.5 -83.312 3.402 1 34.09 22 ALA B O 1
ATOM 1261 N N . THR B 1 23 ? 38.812 -83 1.81 1 30.17 23 THR B N 1
ATOM 1262 C CA . THR B 1 23 ? 38.375 -81.812 1.08 1 30.17 23 THR B CA 1
ATOM 1263 C C . THR B 1 23 ? 37.156 -82.125 0.22 1 30.17 23 THR B C 1
ATOM 1265 O O . THR B 1 23 ? 37.25 -82.875 -0.751 1 30.17 23 THR B O 1
ATOM 1268 N N . SER B 1 24 ? 36.062 -82.625 0.915 1 31.52 24 SER B N 1
ATOM 1269 C CA . SER B 1 24 ? 34.969 -82.812 -0.032 1 31.52 24 SER B CA 1
ATOM 1270 C C . SER B 1 24 ? 34.656 -81.5 -0.768 1 31.52 24 SER B C 1
ATOM 1272 O O . SER B 1 24 ? 34.5 -80.438 -0.146 1 31.52 24 SER B O 1
ATOM 1274 N N . THR B 1 25 ? 35.031 -81.375 -1.979 1 30.14 25 THR B N 1
ATOM 1275 C CA . THR B 1 25 ? 34.906 -80.312 -2.957 1 30.14 25 THR B CA 1
ATOM 1276 C C . THR B 1 25 ? 33.438 -80 -3.256 1 30.14 25 THR B C 1
ATOM 1278 O O . THR B 1 25 ? 32.75 -80.812 -3.859 1 30.14 25 THR B O 1
ATOM 1281 N N . GLY B 1 26 ? 32.594 -79.75 -2.111 1 32.12 26 GLY B N 1
ATOM 1282 C CA . GLY B 1 26 ? 31.25 -79.438 -2.555 1 32.12 26 GLY B CA 1
ATOM 1283 C C . GLY B 1 26 ? 31.219 -78.188 -3.477 1 32.12 26 GLY B C 1
ATOM 1284 O O . GLY B 1 26 ? 31.953 -77.25 -3.273 1 32.12 26 GLY B O 1
ATOM 1285 N N . ALA B 1 27 ? 30.672 -78.375 -4.734 1 38.09 27 ALA B N 1
ATOM 1286 C CA . ALA B 1 27 ? 30.469 -77.438 -5.801 1 38.09 27 ALA B CA 1
ATOM 1287 C C . ALA B 1 27 ? 29.531 -76.312 -5.344 1 38.09 27 ALA B C 1
ATOM 1289 O O . ALA B 1 27 ? 28.469 -76.562 -4.793 1 38.09 27 ALA B O 1
ATOM 1290 N N . ALA B 1 28 ? 30.109 -75.125 -4.758 1 39.81 28 ALA B N 1
ATOM 1291 C CA . ALA B 1 28 ? 29.359 -73.938 -4.395 1 39.81 28 ALA B CA 1
ATOM 1292 C C . ALA B 1 28 ? 28.594 -73.375 -5.59 1 39.81 28 ALA B C 1
ATOM 1294 O O . ALA B 1 28 ? 29.172 -73.125 -6.648 1 39.81 28 ALA B O 1
ATOM 1295 N N . THR B 1 29 ? 27.375 -73.875 -5.711 1 43.69 29 THR B N 1
ATOM 1296 C CA . THR B 1 29 ? 26.547 -73.188 -6.676 1 43.69 29 THR B CA 1
ATOM 1297 C C . THR B 1 29 ? 26.453 -71.688 -6.324 1 43.69 29 THR B C 1
ATOM 1299 O O . THR B 1 29 ? 26.016 -71.312 -5.227 1 43.69 29 THR B O 1
ATOM 1302 N N . THR B 1 30 ? 27.234 -70.812 -6.918 1 40.41 30 THR B N 1
ATOM 1303 C CA . THR B 1 30 ? 27.188 -69.375 -6.812 1 40.41 30 THR B CA 1
ATOM 1304 C C . THR B 1 30 ? 25.828 -68.812 -7.293 1 40.41 30 THR B C 1
ATOM 1306 O O . THR B 1 30 ? 25.469 -69 -8.461 1 40.41 30 THR B O 1
ATOM 1309 N N . THR B 1 31 ? 24.828 -68.812 -6.371 1 46.81 31 THR B N 1
ATOM 1310 C CA . THR B 1 31 ? 23.656 -68.062 -6.742 1 46.81 31 THR B CA 1
ATOM 1311 C C . THR B 1 31 ? 24.016 -66.625 -6.992 1 46.81 31 THR B C 1
ATOM 1313 O O . THR B 1 31 ? 24.562 -65.938 -6.109 1 46.81 31 THR B O 1
ATOM 1316 N N . THR B 1 32 ? 24.109 -66.125 -8.25 1 48.19 32 THR B N 1
ATOM 1317 C CA . THR B 1 32 ? 24.234 -64.75 -8.641 1 48.19 32 THR B CA 1
ATOM 1318 C C . THR B 1 32 ? 23.016 -63.938 -8.188 1 48.19 32 THR B C 1
ATOM 1320 O O . THR B 1 32 ? 21.891 -64.25 -8.594 1 48.19 32 THR B O 1
ATOM 1323 N N . THR B 1 33 ? 23.047 -63.312 -7.008 1 55.41 33 THR B N 1
ATOM 1324 C CA . THR B 1 33 ? 22.062 -62.312 -6.633 1 55.41 33 THR B CA 1
ATOM 1325 C C . THR B 1 33 ? 22.078 -61.156 -7.613 1 55.41 33 THR B C 1
ATOM 1327 O O . THR B 1 33 ? 23.094 -60.438 -7.746 1 55.41 33 THR B O 1
ATOM 1330 N N . THR B 1 34 ? 21.156 -61.156 -8.609 1 56.66 34 THR B N 1
ATOM 1331 C CA . THR B 1 34 ? 20.922 -59.938 -9.383 1 56.66 34 THR B CA 1
ATOM 1332 C C . THR B 1 34 ? 20.391 -58.812 -8.5 1 56.66 34 THR B C 1
ATOM 1334 O O . THR B 1 34 ? 19.281 -58.906 -7.973 1 56.66 34 THR B O 1
ATOM 1337 N N . GLY B 1 35 ? 21.234 -57.969 -7.914 1 52.72 35 GLY B N 1
ATOM 1338 C CA . GLY B 1 35 ? 20.812 -56.75 -7.27 1 52.72 35 GLY B CA 1
ATOM 1339 C C . GLY B 1 35 ? 20 -55.844 -8.18 1 52.72 35 GLY B C 1
ATOM 1340 O O . GLY B 1 35 ? 20.5 -55.344 -9.18 1 52.72 35 GLY B O 1
ATOM 1341 N N . HIS B 1 36 ? 18.719 -56.031 -8.156 1 59.69 36 HIS B N 1
ATOM 1342 C CA . HIS B 1 36 ? 17.891 -54.969 -8.734 1 59.69 36 HIS B CA 1
ATOM 1343 C C . HIS B 1 36 ? 18.188 -53.625 -8.094 1 59.69 36 HIS B C 1
ATOM 1345 O O . HIS B 1 36 ? 17.875 -53.406 -6.922 1 59.69 36 HIS B O 1
ATOM 1351 N N . HIS B 1 37 ? 19.125 -52.875 -8.648 1 58.97 37 HIS B N 1
ATOM 1352 C CA . HIS B 1 37 ? 19.234 -51.469 -8.289 1 58.97 37 HIS B CA 1
ATOM 1353 C C . HIS B 1 37 ? 17.953 -50.719 -8.586 1 58.97 37 HIS B C 1
ATOM 1355 O O . HIS B 1 37 ? 17.609 -50.531 -9.75 1 58.97 37 HIS B O 1
ATOM 1361 N N . HIS B 1 38 ? 17.094 -50.594 -7.656 1 59.22 38 HIS B N 1
ATOM 1362 C CA . HIS B 1 38 ? 16.031 -49.594 -7.754 1 59.22 38 HIS B CA 1
ATOM 1363 C C . HIS B 1 38 ? 16.594 -48.188 -7.965 1 59.22 38 HIS B C 1
ATOM 1365 O O . HIS B 1 38 ? 17.234 -47.625 -7.066 1 59.22 38 HIS B O 1
ATOM 1371 N N . HIS B 1 39 ? 16.766 -47.781 -9.188 1 57 39 HIS B N 1
ATOM 1372 C CA . HIS B 1 39 ? 16.984 -46.344 -9.43 1 57 39 HIS B CA 1
ATOM 1373 C C . HIS B 1 39 ? 15.875 -45.5 -8.797 1 57 39 HIS B C 1
ATOM 1375 O O . HIS B 1 39 ? 14.742 -45.531 -9.266 1 57 39 HIS B O 1
ATOM 1381 N N . HIS B 1 40 ? 16.109 -45.094 -7.602 1 60.25 40 HIS B N 1
ATOM 1382 C CA . HIS B 1 40 ? 15.266 -44 -7.129 1 60.25 40 HIS B CA 1
ATOM 1383 C C . HIS B 1 40 ? 15.336 -42.812 -8.078 1 60.25 40 HIS B C 1
ATOM 1385 O O . HIS B 1 40 ? 16.344 -42.094 -8.133 1 60.25 40 HIS B O 1
ATOM 1391 N N . VAL B 1 41 ? 14.508 -42.719 -8.992 1 54.34 41 VAL B N 1
ATOM 1392 C CA . VAL B 1 41 ? 14.344 -41.469 -9.734 1 54.34 41 VAL B CA 1
ATOM 1393 C C . VAL B 1 41 ? 14.008 -40.344 -8.773 1 54.34 41 VAL B C 1
ATOM 1395 O O . VAL B 1 41 ? 12.961 -40.375 -8.117 1 54.34 41 VAL B O 1
ATOM 1398 N N . HIS B 1 42 ? 14.984 -39.562 -8.297 1 55.34 42 HIS B N 1
ATOM 1399 C CA . HIS B 1 42 ? 14.688 -38.312 -7.648 1 55.34 42 HIS B CA 1
ATOM 1400 C C . HIS B 1 42 ? 13.695 -37.5 -8.469 1 55.34 42 HIS B C 1
ATOM 1402 O O . HIS B 1 42 ? 14.039 -36.969 -9.523 1 55.34 42 HIS B O 1
ATOM 1408 N N . HIS B 1 43 ? 12.484 -37.656 -8.273 1 53.53 43 HIS B N 1
ATOM 1409 C CA . HIS B 1 43 ? 11.555 -36.625 -8.766 1 53.53 43 HIS B CA 1
ATOM 1410 C C . HIS B 1 43 ? 11.945 -35.25 -8.281 1 53.53 43 HIS B C 1
ATOM 1412 O O . HIS B 1 43 ? 12.055 -35 -7.07 1 53.53 43 HIS B O 1
ATOM 1418 N N . THR B 1 44 ? 12.617 -34.5 -9.062 1 51.22 44 THR B N 1
ATOM 1419 C CA . THR B 1 44 ? 12.797 -33.094 -8.742 1 51.22 44 THR B CA 1
ATOM 1420 C C . THR B 1 44 ? 11.531 -32.5 -8.133 1 51.22 44 THR B C 1
ATOM 1422 O O . THR B 1 44 ? 10.461 -32.562 -8.742 1 51.22 44 THR B O 1
ATOM 1425 N N . ARG B 1 45 ? 11.469 -32.531 -6.855 1 53.31 45 ARG B N 1
ATOM 1426 C CA . ARG B 1 45 ? 10.375 -31.812 -6.203 1 53.31 45 ARG B CA 1
ATOM 1427 C C . ARG B 1 45 ? 10.078 -30.5 -6.918 1 53.31 45 ARG B C 1
ATOM 1429 O O . ARG B 1 45 ? 10.984 -29.703 -7.168 1 53.31 45 ARG B O 1
ATOM 1436 N N . PRO B 1 46 ? 9.016 -30.375 -7.594 1 54 46 PRO B N 1
ATOM 1437 C CA . PRO B 1 46 ? 8.734 -29.062 -8.18 1 54 46 PRO B CA 1
ATOM 1438 C C . PRO B 1 46 ? 9.141 -27.906 -7.266 1 54 46 PRO B C 1
ATOM 1440 O O . PRO B 1 46 ? 8.953 -27.969 -6.051 1 54 46 PRO B O 1
ATOM 1443 N N . THR B 1 47 ? 10.258 -27.344 -7.559 1 55.19 47 THR B N 1
ATOM 1444 C CA . THR B 1 47 ? 10.672 -26.125 -6.867 1 55.19 47 THR B CA 1
ATOM 1445 C C . THR B 1 47 ? 9.461 -25.266 -6.52 1 55.19 47 THR B C 1
ATOM 1447 O O . THR B 1 47 ? 8.695 -24.875 -7.406 1 55.19 47 THR B O 1
ATOM 1450 N N . ARG B 1 48 ? 8.891 -25.516 -5.355 1 64.5 48 ARG B N 1
ATOM 1451 C CA . ARG B 1 48 ? 7.754 -24.766 -4.84 1 64.5 48 ARG B CA 1
ATOM 1452 C C . ARG B 1 48 ? 7.965 -23.266 -5.039 1 64.5 48 ARG B C 1
ATOM 1454 O O . ARG B 1 48 ? 8.977 -22.703 -4.609 1 64.5 48 ARG B O 1
ATOM 1461 N N . GLU B 1 49 ? 7.375 -22.625 -6.035 1 78.12 49 GLU B N 1
ATOM 1462 C CA . GLU B 1 49 ? 7.379 -21.172 -6.227 1 78.12 49 GLU B CA 1
ATOM 1463 C C . GLU B 1 49 ? 7.172 -20.438 -4.906 1 78.12 49 GLU B C 1
ATOM 1465 O O . GLU B 1 49 ? 6.297 -20.812 -4.117 1 78.12 49 GLU B O 1
ATOM 1470 N N . PRO B 1 50 ? 8.125 -19.688 -4.539 1 73.88 50 PRO B N 1
ATOM 1471 C CA . PRO B 1 50 ? 8.016 -18.984 -3.26 1 73.88 50 PRO B CA 1
ATOM 1472 C C . PRO B 1 50 ? 6.742 -18.156 -3.143 1 73.88 50 PRO B C 1
ATOM 1474 O O . PRO B 1 50 ? 6.223 -17.656 -4.148 1 73.88 50 PRO B O 1
ATOM 1477 N N . ALA B 1 51 ? 6.238 -18.156 -1.934 1 76.44 51 ALA B N 1
ATOM 1478 C CA . ALA B 1 51 ? 5.125 -17.25 -1.621 1 76.44 51 ALA B CA 1
ATOM 1479 C C . ALA B 1 51 ? 5.559 -15.797 -1.69 1 76.44 51 ALA B C 1
ATOM 1481 O O . ALA B 1 51 ? 6.664 -15.445 -1.264 1 76.44 51 ALA B O 1
ATOM 1482 N N . GLU B 1 52 ? 4.762 -14.953 -2.492 1 89.88 52 GLU B N 1
ATOM 1483 C CA . GLU B 1 52 ? 5.082 -13.531 -2.586 1 89.88 52 GLU B CA 1
ATOM 1484 C C . GLU B 1 52 ? 4.012 -12.672 -1.917 1 89.88 52 GLU B C 1
ATOM 1486 O O . GLU B 1 52 ? 2.818 -12.969 -2.033 1 89.88 52 GLU B O 1
ATOM 1491 N N . GLY B 1 53 ? 4.43 -11.781 -1.009 1 91.81 53 GLY B N 1
ATOM 1492 C CA . GLY B 1 53 ? 3.598 -10.789 -0.351 1 91.81 53 GLY B CA 1
ATOM 1493 C C . GLY B 1 53 ? 4.289 -9.445 -0.191 1 91.81 53 GLY B C 1
ATOM 1494 O O . GLY B 1 53 ? 5.41 -9.258 -0.665 1 91.81 53 GLY B O 1
ATOM 1495 N N . GLY B 1 54 ? 3.553 -8.508 0.224 1 92.88 54 GLY B N 1
ATOM 1496 C CA . GLY B 1 54 ? 4.125 -7.195 0.469 1 92.88 54 GLY B CA 1
ATOM 1497 C C . GLY B 1 54 ? 3.215 -6.293 1.28 1 92.88 54 GLY B C 1
ATOM 1498 O O . GLY B 1 54 ? 2.076 -6.656 1.581 1 92.88 54 GLY B O 1
ATOM 1499 N N . SER B 1 55 ? 3.855 -5.242 1.715 1 94.62 55 SER B N 1
ATOM 1500 C CA . SER B 1 55 ? 3.115 -4.254 2.488 1 94.62 55 SER B CA 1
ATOM 1501 C C . SER B 1 55 ? 3.57 -2.836 2.152 1 94.62 55 SER B C 1
ATOM 1503 O O . SER B 1 55 ? 4.699 -2.633 1.703 1 94.62 55 SER B O 1
ATOM 1505 N N . MET B 1 56 ? 2.627 -1.968 2.332 1 95.94 56 MET B N 1
ATOM 1506 C CA . MET B 1 56 ? 2.861 -0.531 2.217 1 95.94 56 MET B CA 1
ATOM 1507 C C . MET B 1 56 ? 2.277 0.214 3.41 1 95.94 56 MET B C 1
ATOM 1509 O O . MET B 1 56 ? 1.202 -0.135 3.9 1 95.94 56 MET B O 1
ATOM 1513 N N . TYR B 1 57 ? 3.045 1.213 3.836 1 97.25 57 TYR B N 1
ATOM 1514 C CA . TYR B 1 57 ? 2.596 1.994 4.984 1 97.25 57 TYR B CA 1
ATOM 1515 C C . TYR B 1 57 ? 2.623 3.486 4.672 1 97.25 57 TYR B C 1
ATOM 1517 O O . TYR B 1 57 ? 3.494 3.957 3.938 1 97.25 57 TYR B O 1
ATOM 1525 N N . PHE B 1 58 ? 1.724 4.16 5.297 1 97.88 58 PHE B N 1
ATOM 1526 C CA . PHE B 1 58 ? 1.545 5.59 5.078 1 97.88 58 PHE B CA 1
ATOM 1527 C C . PHE B 1 58 ? 1.412 6.332 6.406 1 97.88 58 PHE B C 1
ATOM 1529 O O . PHE B 1 58 ? 0.797 5.824 7.344 1 97.88 58 PHE B O 1
ATOM 1536 N N . GLN B 1 59 ? 1.997 7.539 6.449 1 97.69 59 GLN B N 1
ATOM 1537 C CA . GLN B 1 59 ? 1.859 8.398 7.621 1 97.69 59 GLN B CA 1
ATOM 1538 C C . GLN B 1 59 ? 1.82 9.867 7.227 1 97.69 59 GLN B C 1
ATOM 1540 O O . GLN B 1 59 ? 2.711 10.352 6.523 1 97.69 59 GLN B O 1
ATOM 1545 N N . TYR B 1 60 ? 0.776 10.547 7.664 1 97.81 60 TYR B N 1
ATOM 1546 C CA . TYR B 1 60 ? 0.613 11.977 7.422 1 97.81 60 TYR B CA 1
ATOM 1547 C C . TYR B 1 60 ? 0.921 12.781 8.68 1 97.81 60 TYR B C 1
ATOM 1549 O O . TYR B 1 60 ? 0.449 12.453 9.766 1 97.81 60 TYR B O 1
ATOM 1557 N N . ASP B 1 61 ? 1.752 13.773 8.484 1 96.88 61 ASP B N 1
ATOM 1558 C CA . ASP B 1 61 ? 2.006 14.734 9.555 1 96.88 61 ASP B CA 1
ATOM 1559 C C . ASP B 1 61 ? 1.323 16.062 9.273 1 96.88 61 ASP B C 1
ATOM 1561 O O . ASP B 1 61 ? 1.796 16.844 8.438 1 96.88 61 ASP B O 1
ATOM 1565 N N . HIS B 1 62 ? 0.297 16.391 10.016 1 93.75 62 HIS B N 1
ATOM 1566 C CA . HIS B 1 62 ? -0.541 17.562 9.742 1 93.75 62 HIS B CA 1
ATOM 1567 C C . HIS B 1 62 ? 0.17 18.859 10.125 1 93.75 62 HIS B C 1
ATOM 1569 O O . HIS B 1 62 ? -0.243 19.938 9.711 1 93.75 62 HIS B O 1
ATOM 1575 N N . PHE B 1 63 ? 1.211 18.766 10.914 1 93.38 63 PHE B N 1
ATOM 1576 C CA . PHE B 1 63 ? 1.903 19.984 11.328 1 93.38 63 PHE B CA 1
ATOM 1577 C C . PHE B 1 63 ? 2.729 20.562 10.188 1 93.38 63 PHE B C 1
ATOM 1579 O O . PHE B 1 63 ? 2.775 21.781 9.992 1 93.38 63 PHE B O 1
ATOM 1586 N N . CYS B 1 64 ? 3.348 19.703 9.5 1 95.62 64 CYS B N 1
ATOM 1587 C CA . CYS B 1 64 ? 4.184 20.188 8.398 1 95.62 64 CYS B CA 1
ATOM 1588 C C . CYS B 1 64 ? 3.561 19.844 7.055 1 95.62 64 CYS B C 1
ATOM 1590 O O . CYS B 1 64 ? 4.125 20.156 6.004 1 95.62 64 CYS B O 1
ATOM 1592 N N . HIS B 1 65 ? 2.48 19.062 6.977 1 96.62 65 HIS B N 1
ATOM 1593 C CA . HIS B 1 65 ? 1.691 18.719 5.801 1 96.62 65 HIS B CA 1
ATOM 1594 C C . HIS B 1 65 ? 2.496 17.844 4.836 1 96.62 65 HIS B C 1
ATOM 1596 O O . HIS B 1 65 ? 2.414 18.016 3.619 1 96.62 65 HIS B O 1
ATOM 1602 N N . LEU B 1 66 ? 3.303 17 5.477 1 97.81 66 LEU B N 1
ATOM 1603 C CA . LEU B 1 66 ? 4.012 15.969 4.723 1 97.81 66 LEU B CA 1
ATOM 1604 C C . LEU B 1 66 ? 3.367 14.602 4.926 1 97.81 66 LEU B C 1
ATOM 1606 O O . LEU B 1 66 ? 2.889 14.297 6.02 1 97.81 66 LEU B O 1
ATOM 1610 N N . LEU B 1 67 ? 3.316 13.867 3.877 1 98.31 67 LEU B N 1
ATOM 1611 C CA . LEU B 1 67 ? 2.92 12.461 3.873 1 98.31 67 LEU B CA 1
ATOM 1612 C C . LEU B 1 67 ? 4.086 11.57 3.473 1 98.31 67 LEU B C 1
ATOM 1614 O O . LEU B 1 67 ? 4.77 11.844 2.48 1 98.31 67 LEU B O 1
ATOM 1618 N N . ALA B 1 68 ? 4.363 10.555 4.246 1 98.56 68 ALA B N 1
ATOM 1619 C CA . ALA B 1 68 ? 5.391 9.57 3.918 1 98.56 68 ALA B CA 1
ATOM 1620 C C . ALA B 1 68 ? 4.77 8.234 3.533 1 98.56 68 ALA B C 1
ATOM 1622 O O . ALA B 1 68 ? 3.791 7.797 4.148 1 98.56 68 ALA B O 1
ATOM 1623 N N . PHE B 1 69 ? 5.297 7.629 2.527 1 98.12 69 PHE B N 1
ATOM 1624 C CA . PHE B 1 69 ? 5 6.285 2.041 1 98.12 69 PHE B CA 1
ATOM 1625 C C . PHE B 1 69 ? 6.234 5.398 2.115 1 98.12 69 PHE B C 1
ATOM 1627 O O . PHE B 1 69 ? 7.297 5.758 1.604 1 98.12 69 PHE B O 1
ATOM 1634 N N . LYS B 1 70 ? 6.148 4.32 2.787 1 96.56 70 LYS B N 1
ATOM 1635 C CA . LYS B 1 70 ? 7.285 3.402 2.76 1 96.56 70 LYS B CA 1
ATOM 1636 C C . LYS B 1 70 ? 6.855 2.016 2.291 1 96.56 70 LYS B C 1
ATOM 1638 O O . LYS B 1 70 ? 5.734 1.583 2.557 1 96.56 70 LYS B O 1
ATOM 1643 N N . ASP B 1 71 ? 7.754 1.386 1.63 1 90.25 71 ASP B N 1
ATOM 1644 C CA . ASP B 1 71 ? 7.516 0.048 1.098 1 90.25 71 ASP B CA 1
ATOM 1645 C C . ASP B 1 71 ? 8.508 -0.959 1.68 1 90.25 71 ASP B C 1
ATOM 1647 O O . ASP B 1 71 ? 9.273 -0.631 2.59 1 90.25 71 ASP B O 1
ATOM 1651 N N . ASP B 1 72 ? 8.422 -2.182 1.222 1 87.75 72 ASP B N 1
ATOM 1652 C CA . ASP B 1 72 ? 9.234 -3.27 1.753 1 87.75 72 ASP B CA 1
ATOM 1653 C C . ASP B 1 72 ? 10.672 -3.182 1.239 1 87.75 72 ASP B C 1
ATOM 1655 O O . ASP B 1 72 ? 11.57 -3.834 1.776 1 87.75 72 ASP B O 1
ATOM 1659 N N . ALA B 1 73 ? 10.883 -2.488 0.197 1 87.56 73 ALA B N 1
ATOM 1660 C CA . ALA B 1 73 ? 12.219 -2.348 -0.376 1 87.56 73 ALA B CA 1
ATOM 1661 C C . ALA B 1 73 ? 13.047 -1.334 0.408 1 87.56 73 ALA B C 1
ATOM 1663 O O . ALA B 1 73 ? 14.062 -0.836 -0.087 1 87.56 73 ALA B O 1
ATOM 1664 N N . LYS B 1 74 ? 12.555 -0.911 1.568 1 92.44 74 LYS B N 1
ATOM 1665 C CA . LYS B 1 74 ? 13.234 0.024 2.463 1 92.44 74 LYS B CA 1
ATOM 1666 C C . LYS B 1 74 ? 13.398 1.39 1.803 1 92.44 74 LYS B C 1
ATOM 1668 O O . LYS B 1 74 ? 14.484 1.975 1.843 1 92.44 74 LYS B O 1
ATOM 1673 N N . SER B 1 75 ? 12.422 1.758 1.172 1 95.19 75 SER B N 1
ATOM 1674 C CA . SER B 1 75 ? 12.328 3.104 0.618 1 95.19 75 SER B CA 1
ATOM 1675 C C . SER B 1 75 ? 11.195 3.893 1.272 1 95.19 75 SER B C 1
ATOM 1677 O O . SER B 1 75 ? 10.141 3.336 1.576 1 95.19 75 SER B O 1
ATOM 1679 N N . CYS B 1 76 ? 11.492 5.137 1.458 1 98.19 76 CYS B N 1
ATOM 1680 C CA . CYS B 1 76 ? 10.492 6.082 1.938 1 98.19 76 CYS B CA 1
ATOM 1681 C C . CYS B 1 76 ? 10.336 7.25 0.97 1 98.19 76 CYS B C 1
ATOM 1683 O O . CYS B 1 76 ? 11.328 7.816 0.509 1 98.19 76 CYS B O 1
ATOM 1685 N N . TYR B 1 77 ? 9.172 7.559 0.697 1 98.19 77 TYR B N 1
ATOM 1686 C CA . TYR B 1 77 ? 8.844 8.617 -0.25 1 98.19 77 TYR B CA 1
ATOM 1687 C C . TYR B 1 77 ? 8.094 9.75 0.44 1 98.19 77 TYR B C 1
ATOM 1689 O O . TYR B 1 77 ? 7.082 9.523 1.107 1 98.19 77 TYR B O 1
ATOM 1697 N N . ILE B 1 78 ? 8.625 10.922 0.277 1 98.75 78 ILE B N 1
ATOM 1698 C CA . ILE B 1 78 ? 8.078 12.094 0.949 1 98.75 78 ILE B CA 1
ATOM 1699 C C . ILE B 1 78 ? 7.277 12.93 -0.046 1 98.75 78 ILE B C 1
ATOM 1701 O O . ILE B 1 78 ? 7.789 13.297 -1.106 1 98.75 78 ILE B O 1
ATOM 1705 N N . TYR B 1 79 ? 6.043 13.273 0.361 1 98.56 79 TYR B N 1
ATOM 1706 C CA . TYR B 1 79 ? 5.094 14.008 -0.465 1 98.56 79 TYR B CA 1
ATOM 1707 C C . TYR B 1 79 ? 4.539 15.211 0.286 1 98.56 79 TYR B C 1
ATOM 1709 O O . TYR B 1 79 ? 4.102 15.086 1.433 1 98.56 79 TYR B O 1
ATOM 1717 N N . TRP B 1 80 ? 4.617 16.297 -0.349 1 98.31 80 TRP B N 1
ATOM 1718 C CA . TRP B 1 80 ? 3.979 17.469 0.218 1 98.31 80 TRP B CA 1
ATOM 1719 C C . TRP B 1 80 ? 2.502 17.531 -0.158 1 98.31 80 TRP B C 1
ATOM 1721 O O . TRP B 1 80 ? 2.156 17.531 -1.341 1 98.31 80 TRP B O 1
ATOM 1731 N N . VAL B 1 81 ? 1.658 17.578 0.884 1 97.81 81 VAL B N 1
ATOM 1732 C CA . VAL B 1 81 ? 0.218 17.656 0.667 1 97.81 81 VAL B CA 1
ATOM 1733 C C . VAL B 1 81 ? -0.202 19.125 0.528 1 97.81 81 VAL B C 1
ATOM 1735 O O . VAL B 1 81 ? -0.131 19.891 1.491 1 97.81 81 VAL B O 1
ATOM 1738 N N . SER B 1 82 ? -0.71 19.422 -0.609 1 97.12 82 SER B N 1
ATOM 1739 C CA . SER B 1 82 ? -1.076 20.812 -0.896 1 97.12 82 SER B CA 1
ATOM 1740 C C . SER B 1 82 ? -2.328 21.219 -0.128 1 97.12 82 SER B C 1
ATOM 1742 O O . SER B 1 82 ? -3.074 20.375 0.355 1 97.12 82 SER B O 1
ATOM 1744 N N . PRO B 1 83 ? -2.561 22.5 -0.04 1 96.38 83 PRO B N 1
ATOM 1745 C CA . PRO B 1 83 ? -3.756 22.969 0.669 1 96.38 83 PRO B CA 1
ATOM 1746 C C . PRO B 1 83 ? -5.047 22.391 0.082 1 96.38 83 PRO B C 1
ATOM 1748 O O . PRO B 1 83 ? -5.98 22.078 0.823 1 96.38 83 PRO B O 1
ATOM 1751 N N . GLU B 1 84 ? -5.121 22.203 -1.21 1 95.88 84 GLU B N 1
ATOM 1752 C CA . GLU B 1 84 ? -6.309 21.688 -1.887 1 95.88 84 GLU B CA 1
ATOM 1753 C C . GLU B 1 84 ? -6.523 20.203 -1.574 1 95.88 84 GLU B C 1
ATOM 1755 O O . GLU B 1 84 ? -7.656 19.719 -1.599 1 95.88 84 GLU B O 1
ATOM 1760 N N . GLU B 1 85 ? -5.473 19.578 -1.254 1 96.31 85 GLU B N 1
ATOM 1761 C CA . GLU B 1 85 ? -5.531 18.141 -1.002 1 96.31 85 GLU B CA 1
ATOM 1762 C C . GLU B 1 85 ? -5.805 17.844 0.472 1 96.31 85 GLU B C 1
ATOM 1764 O O . GLU B 1 85 ? -6.215 16.734 0.826 1 96.31 85 GLU B O 1
ATOM 1769 N N . ARG B 1 86 ? -5.559 18.703 1.341 1 94.81 86 ARG B N 1
ATOM 1770 C CA . ARG B 1 86 ? -5.547 18.484 2.785 1 94.81 86 ARG B CA 1
ATOM 1771 C C . ARG B 1 86 ? -6.898 17.984 3.275 1 94.81 86 ARG B C 1
ATOM 1773 O O . ARG B 1 86 ? -6.965 17.078 4.109 1 94.81 86 ARG B O 1
ATOM 1780 N N . PRO B 1 87 ? -7.98 18.484 2.73 1 93.19 87 PRO B N 1
ATOM 1781 C CA . PRO B 1 87 ? -9.258 17.922 3.186 1 93.19 87 PRO B CA 1
ATOM 1782 C C . PRO B 1 87 ? -9.422 16.453 2.816 1 93.19 87 PRO B C 1
ATOM 1784 O O . PRO B 1 87 ? -10.141 15.711 3.5 1 93.19 87 PRO B O 1
ATOM 1787 N N . LEU B 1 88 ? -8.773 15.992 1.783 1 93.88 88 LEU B N 1
ATOM 1788 C CA . LEU B 1 88 ? -8.898 14.625 1.304 1 93.88 88 LEU B CA 1
ATOM 1789 C C . LEU B 1 88 ? -8.234 13.648 2.266 1 93.88 88 LEU B C 1
ATOM 1791 O O . LEU B 1 88 ? -8.633 12.484 2.357 1 93.88 88 LEU B O 1
ATOM 1795 N N . VAL B 1 89 ? -7.223 14.102 2.992 1 95 89 VAL B N 1
ATOM 1796 C CA . VAL B 1 89 ? -6.449 13.219 3.865 1 95 89 VAL B CA 1
ATOM 1797 C C . VAL B 1 89 ? -7.34 12.703 4.992 1 95 89 VAL B C 1
ATOM 1799 O O . VAL B 1 89 ? -7.09 11.633 5.547 1 95 89 VAL B O 1
ATOM 1802 N N . HIS B 1 90 ? -8.406 13.414 5.25 1 91.38 90 HIS B N 1
ATOM 1803 C CA . HIS B 1 90 ? -9.203 13.102 6.43 1 91.38 90 HIS B CA 1
ATOM 1804 C C . HIS B 1 90 ? -10.438 12.289 6.062 1 91.38 90 HIS B C 1
ATOM 1806 O O . HIS B 1 90 ? -11.297 12.031 6.914 1 91.38 90 HIS B O 1
ATOM 1812 N N . SER B 1 91 ? -10.547 11.914 4.875 1 91 91 SER B N 1
ATOM 1813 C CA . SER B 1 91 ? -11.578 10.969 4.445 1 91 91 SER B CA 1
ATOM 1814 C C . SER B 1 91 ? -10.961 9.688 3.904 1 91 91 SER B C 1
ATOM 1816 O O . SER B 1 91 ? -9.906 9.719 3.258 1 91 91 SER B O 1
ATOM 1818 N N . GLU B 1 92 ? -11.68 8.641 4.117 1 88.38 92 GLU B N 1
ATOM 1819 C CA . GLU B 1 92 ? -11.18 7.344 3.67 1 88.38 92 GLU B CA 1
ATOM 1820 C C . GLU B 1 92 ? -10.953 7.332 2.16 1 88.38 92 GLU B C 1
ATOM 1822 O O . GLU B 1 92 ? -9.875 6.953 1.69 1 88.38 92 GLU B O 1
ATOM 1827 N N . SER B 1 93 ? -11.961 7.734 1.425 1 88.38 93 SER B N 1
ATOM 1828 C CA . SER B 1 93 ? -11.875 7.738 -0.032 1 88.38 93 SER B CA 1
ATOM 1829 C C . SER B 1 93 ? -10.82 8.727 -0.521 1 88.38 93 SER B C 1
ATOM 1831 O O . SER B 1 93 ? -10.086 8.445 -1.471 1 88.38 93 SER B O 1
ATOM 1833 N N . GLY B 1 94 ? -10.82 9.898 0.076 1 92.75 94 GLY B N 1
ATOM 1834 C CA . GLY B 1 94 ? -9.828 10.898 -0.293 1 92.75 94 GLY B CA 1
ATOM 1835 C C . GLY B 1 94 ? -8.406 10.461 0.008 1 92.75 94 GLY B C 1
ATOM 1836 O O . GLY B 1 94 ? -7.512 10.617 -0.827 1 92.75 94 GLY B O 1
ATOM 1837 N N . PHE B 1 95 ? -8.211 9.891 1.205 1 94.25 95 PHE B N 1
ATOM 1838 C CA . PHE B 1 95 ? -6.875 9.43 1.569 1 94.25 95 PHE B CA 1
ATOM 1839 C C . PHE B 1 95 ? -6.414 8.312 0.637 1 94.25 95 PHE B C 1
ATOM 1841 O O . PHE B 1 95 ? -5.25 8.281 0.233 1 94.25 95 PHE B O 1
ATOM 1848 N N . PHE B 1 96 ? -7.305 7.434 0.277 1 93.5 96 PHE B N 1
ATOM 1849 C CA . PHE B 1 96 ? -6.996 6.359 -0.662 1 93.5 96 PHE B CA 1
ATOM 1850 C C . PHE B 1 96 ? -6.555 6.926 -2.006 1 93.5 96 PHE B C 1
ATOM 1852 O O . PHE B 1 96 ? -5.633 6.406 -2.635 1 93.5 96 PHE B O 1
ATOM 1859 N N . GLN B 1 97 ? -7.164 7.992 -2.477 1 92.56 97 GLN B N 1
ATOM 1860 C CA . GLN B 1 97 ? -6.777 8.641 -3.723 1 92.56 97 GLN B CA 1
ATOM 1861 C C . GLN B 1 97 ? -5.367 9.211 -3.631 1 92.56 97 GLN B C 1
ATOM 1863 O O . GLN B 1 97 ? -4.566 9.055 -4.555 1 92.56 97 GLN B O 1
ATOM 1868 N N . ILE B 1 98 ? -5.086 9.844 -2.572 1 96 98 ILE B N 1
ATOM 1869 C CA . ILE B 1 98 ? -3.75 10.398 -2.375 1 96 98 ILE B CA 1
ATOM 1870 C C . ILE B 1 98 ? -2.729 9.266 -2.301 1 96 98 ILE B C 1
ATOM 1872 O O . ILE B 1 98 ? -1.657 9.352 -2.908 1 96 98 ILE B O 1
ATOM 1876 N N . GLN B 1 99 ? -3.086 8.211 -1.539 1 95.94 99 GLN B N 1
ATOM 1877 C CA . GLN B 1 99 ? -2.209 7.051 -1.459 1 95.94 99 GLN B CA 1
ATOM 1878 C C . GLN B 1 99 ? -1.89 6.504 -2.848 1 95.94 99 GLN B C 1
ATOM 1880 O O . GLN B 1 99 ? -0.725 6.277 -3.18 1 95.94 99 GLN B O 1
ATOM 1885 N N . THR B 1 100 ? -2.92 6.355 -3.629 1 94.06 100 THR B N 1
ATOM 1886 C CA . THR B 1 100 ? -2.754 5.848 -4.988 1 94.06 100 THR B CA 1
ATOM 1887 C C . THR B 1 100 ? -1.858 6.777 -5.805 1 94.06 100 THR B C 1
ATOM 1889 O O . THR B 1 100 ? -0.975 6.316 -6.531 1 94.06 100 THR B O 1
ATOM 1892 N N . GLN B 1 101 ? -2.088 8.016 -5.715 1 95.19 101 GLN B N 1
ATOM 1893 C CA . GLN B 1 101 ? -1.293 9.008 -6.43 1 95.19 101 GLN B CA 1
ATOM 1894 C C . GLN B 1 101 ? 0.184 8.898 -6.062 1 95.19 101 GLN B C 1
ATOM 1896 O O . GLN B 1 101 ? 1.046 8.852 -6.941 1 95.19 101 GLN B O 1
ATOM 1901 N N . ILE B 1 102 ? 0.501 8.828 -4.84 1 97 102 ILE B N 1
ATOM 1902 C CA . ILE B 1 102 ? 1.899 8.891 -4.43 1 97 102 ILE B CA 1
ATOM 1903 C C . ILE B 1 102 ? 2.598 7.574 -4.766 1 97 102 ILE B C 1
ATOM 1905 O O . ILE B 1 102 ? 3.787 7.562 -5.09 1 97 102 ILE B O 1
ATOM 1909 N N . ILE B 1 103 ? 1.887 6.469 -4.688 1 96.38 103 ILE B N 1
ATOM 1910 C CA . ILE B 1 103 ? 2.461 5.188 -5.086 1 96.38 103 ILE B CA 1
ATOM 1911 C C . ILE B 1 103 ? 2.836 5.227 -6.566 1 96.38 103 ILE B C 1
ATOM 1913 O O . ILE B 1 103 ? 3.904 4.75 -6.957 1 96.38 103 ILE B O 1
ATOM 1917 N N . THR B 1 104 ? 1.975 5.797 -7.352 1 94.56 104 THR B N 1
ATOM 1918 C CA . THR B 1 104 ? 2.248 5.93 -8.781 1 94.56 104 THR B CA 1
ATOM 1919 C C . THR B 1 104 ? 3.473 6.812 -9.016 1 94.56 104 THR B C 1
ATOM 1921 O O . THR B 1 104 ? 4.332 6.484 -9.836 1 94.56 104 THR B O 1
ATOM 1924 N N . MET B 1 105 ? 3.574 7.898 -8.344 1 95.31 105 MET B N 1
ATOM 1925 C CA . MET B 1 105 ? 4.719 8.797 -8.461 1 95.31 105 MET B CA 1
ATOM 1926 C C . MET B 1 105 ? 6.008 8.094 -8.039 1 95.31 105 MET B C 1
ATOM 1928 O O . MET B 1 105 ? 7.078 8.375 -8.586 1 95.31 105 MET B O 1
ATOM 1932 N N . ALA B 1 106 ? 5.926 7.176 -7.117 1 95.81 106 ALA B N 1
ATOM 1933 C CA . ALA B 1 106 ? 7.086 6.52 -6.523 1 95.81 106 ALA B CA 1
ATOM 1934 C C . ALA B 1 106 ? 7.797 5.633 -7.547 1 95.81 106 ALA B C 1
ATOM 1936 O O . ALA B 1 106 ? 9 5.391 -7.438 1 95.81 106 ALA B O 1
ATOM 1937 N N . ILE B 1 107 ? 7.051 5.109 -8.453 1 90.56 107 ILE B N 1
ATOM 1938 C CA . ILE B 1 107 ? 7.602 4.199 -9.453 1 90.56 107 ILE B CA 1
ATOM 1939 C C . ILE B 1 107 ? 8.812 4.84 -10.125 1 90.56 107 ILE B C 1
ATOM 1941 O O . ILE B 1 107 ? 9.812 4.172 -10.383 1 90.56 107 ILE B O 1
ATOM 1945 N N . ASN B 1 108 ? 8.711 6.148 -10.312 1 89.94 108 ASN B N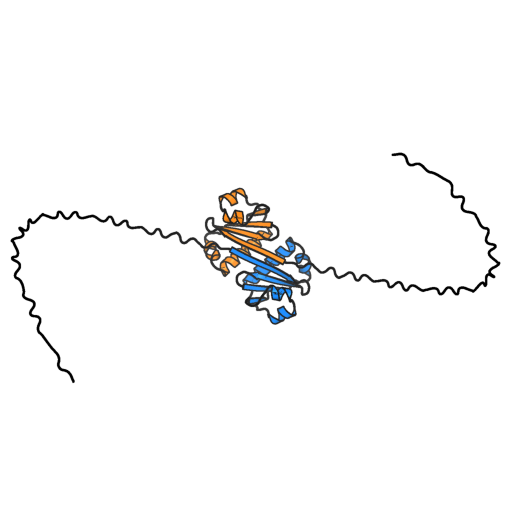 1
ATOM 1946 C CA . ASN B 1 108 ? 9.781 6.816 -11.047 1 89.94 108 ASN B CA 1
ATOM 1947 C C . ASN B 1 108 ? 10.508 7.836 -10.172 1 89.94 108 ASN B C 1
ATOM 1949 O O . ASN B 1 108 ? 11.164 8.742 -10.688 1 89.94 108 ASN B O 1
ATOM 1953 N N . ALA B 1 109 ? 10.367 7.691 -8.945 1 93.31 109 ALA B N 1
ATOM 1954 C CA . ALA B 1 109 ? 11.023 8.648 -8.055 1 93.31 109 ALA B CA 1
ATOM 1955 C C . ALA B 1 109 ? 12.539 8.469 -8.078 1 93.31 109 ALA B C 1
ATOM 1957 O O . ALA B 1 109 ? 13.039 7.352 -7.949 1 93.31 109 ALA B O 1
ATOM 1958 N N . SER B 1 110 ? 13.25 9.633 -8.203 1 93.81 110 SER B N 1
ATOM 1959 C CA . SER B 1 110 ? 14.703 9.531 -8.266 1 93.81 110 SER B CA 1
ATOM 1960 C C . SER B 1 110 ? 15.367 10.648 -7.473 1 93.81 110 SER B C 1
ATOM 1962 O O . SER B 1 110 ? 16.578 10.594 -7.203 1 93.81 110 SER B O 1
ATOM 1964 N N . VAL B 1 111 ? 14.656 11.664 -7.102 1 97.44 111 VAL B N 1
ATOM 1965 C CA . VAL B 1 111 ? 15.227 12.781 -6.359 1 97.44 111 VAL B CA 1
ATOM 1966 C C . VAL B 1 111 ? 15.297 12.438 -4.875 1 97.44 111 VAL B C 1
ATOM 1968 O O . VAL B 1 111 ? 14.289 12.07 -4.266 1 97.44 111 VAL B O 1
ATOM 1971 N N . THR B 1 112 ? 16.422 12.602 -4.324 1 97.56 112 THR B N 1
ATOM 1972 C CA . THR B 1 112 ? 16.625 12.258 -2.92 1 97.56 112 THR B CA 1
ATOM 1973 C C . THR B 1 112 ? 16.078 13.367 -2.016 1 97.56 112 THR B C 1
ATOM 1975 O O . THR B 1 112 ? 16.125 14.539 -2.379 1 97.56 112 THR B O 1
ATOM 1978 N N . TYR B 1 113 ? 15.562 12.953 -0.917 1 97.94 113 TYR B N 1
ATOM 1979 C CA . TYR B 1 113 ? 15.148 13.867 0.146 1 97.94 113 TYR B CA 1
ATOM 1980 C C . TYR B 1 113 ? 16.172 13.867 1.285 1 97.94 113 TYR B C 1
ATOM 1982 O O . TYR B 1 113 ? 16.656 12.812 1.696 1 97.94 113 TYR B O 1
ATOM 1990 N N . SER B 1 114 ? 16.438 15.008 1.827 1 97.44 114 SER B N 1
ATOM 1991 C CA . SER B 1 114 ? 17.422 15.125 2.902 1 97.44 114 SER B CA 1
ATOM 1992 C C . SER B 1 114 ? 16.859 14.594 4.219 1 97.44 114 SER B C 1
ATOM 1994 O O . SER B 1 114 ? 15.828 15.07 4.699 1 97.44 114 SER B O 1
ATOM 1996 N N . ARG B 1 115 ? 17.641 13.695 4.82 1 97.25 115 ARG B N 1
ATOM 1997 C CA . ARG B 1 115 ? 17.234 13.164 6.117 1 97.25 115 ARG B CA 1
ATOM 1998 C C . ARG B 1 115 ? 17.281 14.242 7.191 1 97.25 115 ARG B C 1
ATOM 2000 O O . ARG B 1 115 ? 16.438 14.281 8.078 1 97.25 115 ARG B O 1
ATOM 2007 N N . ASP B 1 116 ? 18.281 15.094 7.152 1 96.75 116 ASP B N 1
ATOM 2008 C CA . ASP B 1 116 ? 18.375 16.203 8.094 1 96.75 116 ASP B CA 1
ATOM 2009 C C . ASP B 1 116 ? 17.172 17.125 7.988 1 96.75 116 ASP B C 1
ATOM 2011 O O . ASP B 1 116 ? 16.609 17.547 9.008 1 96.75 116 ASP B O 1
ATOM 2015 N N . ASP B 1 117 ? 16.766 17.406 6.789 1 97.5 117 ASP B N 1
ATOM 2016 C CA . ASP B 1 117 ? 15.594 18.25 6.586 1 97.5 117 ASP B CA 1
ATOM 2017 C C . ASP B 1 117 ? 14.344 17.594 7.168 1 97.5 117 ASP B C 1
ATOM 2019 O O . ASP B 1 117 ? 13.531 18.25 7.809 1 97.5 117 ASP B O 1
ATOM 2023 N N . LEU B 1 118 ? 14.25 16.328 6.906 1 98.06 118 LEU B N 1
ATOM 2024 C CA . LEU B 1 118 ? 13.094 15.609 7.441 1 98.06 118 LEU B CA 1
ATOM 2025 C C . LEU B 1 118 ? 13.07 15.68 8.961 1 98.06 118 LEU B C 1
ATOM 2027 O O . LEU B 1 118 ? 12.016 15.898 9.562 1 98.06 118 LEU B O 1
ATOM 2031 N N . SER B 1 119 ? 14.203 15.477 9.57 1 97.19 119 SER B N 1
ATOM 2032 C CA . SER B 1 119 ? 14.297 15.453 11.023 1 97.19 119 SER B CA 1
ATOM 2033 C C . SER B 1 119 ? 13.898 16.797 11.625 1 97.19 119 SER B C 1
ATOM 2035 O O . SER B 1 119 ? 13.32 16.859 12.711 1 97.19 119 SER B O 1
ATOM 2037 N N . VAL B 1 120 ? 14.25 17.812 10.93 1 97.44 120 VAL B N 1
ATOM 2038 C CA . VAL B 1 120 ? 13.922 19.172 11.383 1 97.44 120 VAL B CA 1
ATOM 2039 C C . VAL B 1 120 ? 12.422 19.422 11.211 1 97.44 120 VAL B C 1
ATOM 2041 O O . VAL B 1 120 ? 11.789 20.031 12.07 1 97.44 120 VAL B O 1
ATOM 2044 N N . ARG B 1 121 ? 11.828 18.922 10.172 1 96.94 121 ARG B N 1
ATOM 2045 C CA . ARG B 1 121 ? 10.461 19.25 9.805 1 96.94 121 ARG B CA 1
ATOM 2046 C C . ARG B 1 121 ? 9.461 18.375 10.562 1 96.94 121 ARG B C 1
ATOM 2048 O O . ARG B 1 121 ? 8.336 18.797 10.828 1 96.94 121 ARG B O 1
ATOM 2055 N N . SER B 1 122 ? 9.906 17.125 10.797 1 97.38 122 SER B N 1
ATOM 2056 C CA . SER B 1 122 ? 8.922 16.203 11.367 1 97.38 122 SER B CA 1
ATOM 2057 C C . SER B 1 122 ? 9.602 15.07 12.125 1 97.38 122 SER B C 1
ATOM 2059 O O . SER B 1 122 ? 10.18 14.164 11.516 1 97.38 122 SER B O 1
ATOM 2061 N N . SER B 1 123 ? 9.391 15.047 13.391 1 95.56 123 SER B N 1
ATOM 2062 C CA . SER B 1 123 ? 9.891 13.945 14.203 1 95.56 123 SER B CA 1
ATOM 2063 C C . SER B 1 123 ? 9.109 12.664 13.93 1 95.56 123 SER B C 1
ATOM 2065 O O . SER B 1 123 ? 9.688 11.57 13.93 1 95.56 123 SER B O 1
ATOM 2067 N N . VAL B 1 124 ? 7.836 12.797 13.703 1 95.69 124 VAL B N 1
ATOM 2068 C CA . VAL B 1 124 ? 6.953 11.664 13.453 1 95.69 124 VAL B CA 1
ATOM 2069 C C . VAL B 1 124 ? 7.395 10.938 12.188 1 95.69 124 VAL B C 1
ATOM 2071 O O . VAL B 1 124 ? 7.543 9.711 12.188 1 95.69 124 VAL B O 1
ATOM 2074 N N . LEU B 1 125 ? 7.711 11.695 11.141 1 97.62 125 LEU B N 1
ATOM 2075 C CA . LEU B 1 125 ? 8.07 11.07 9.867 1 97.62 125 LEU B CA 1
ATOM 2076 C C . LEU B 1 125 ? 9.508 10.57 9.898 1 97.62 125 LEU B C 1
ATOM 2078 O O . LEU B 1 125 ? 9.852 9.602 9.211 1 97.62 125 LEU B O 1
ATOM 2082 N N . THR B 1 126 ? 10.289 11.188 10.703 1 97.56 126 THR B N 1
ATOM 2083 C CA . THR B 1 126 ? 11.641 10.695 10.906 1 97.56 126 THR B CA 1
ATOM 2084 C C . THR B 1 126 ? 11.625 9.312 11.547 1 97.56 126 THR B C 1
ATOM 2086 O O . THR B 1 126 ? 12.422 8.445 11.18 1 97.56 126 THR B O 1
ATOM 2089 N N . THR B 1 127 ? 10.727 9.109 12.445 1 97.25 127 THR B N 1
ATOM 2090 C CA . THR B 1 127 ? 10.57 7.812 13.086 1 97.25 127 THR B CA 1
ATOM 2091 C C . THR B 1 127 ? 9.945 6.809 12.125 1 97.25 127 THR B C 1
ATOM 2093 O O . THR B 1 127 ? 10.328 5.637 12.102 1 97.25 127 THR B O 1
ATOM 2096 N N . PHE B 1 128 ? 9.062 7.266 11.359 1 97.62 128 PHE B N 1
ATOM 2097 C CA . PHE B 1 128 ? 8.359 6.441 10.383 1 97.62 128 PHE B CA 1
ATOM 2098 C C . PHE B 1 128 ? 9.305 5.949 9.297 1 97.62 128 PHE B C 1
ATOM 2100 O O . PHE B 1 128 ? 9.172 4.828 8.805 1 97.62 128 PHE B O 1
ATOM 2107 N N . CYS B 1 129 ? 10.25 6.82 8.953 1 97.81 129 CYS B N 1
ATOM 2108 C CA . CYS B 1 129 ? 11.289 6.5 7.98 1 97.81 129 CYS B CA 1
ATOM 2109 C C . CYS B 1 129 ? 12.648 6.375 8.656 1 97.81 129 CYS B C 1
ATOM 2111 O O . CYS B 1 129 ? 13.5 7.25 8.516 1 97.81 129 CYS B O 1
ATOM 2113 N N . PRO B 1 130 ? 12.82 5.305 9.266 1 94.31 130 PRO B N 1
ATOM 2114 C CA . PRO B 1 130 ? 14.031 5.188 10.086 1 94.31 130 PRO B CA 1
ATOM 2115 C C . PRO B 1 130 ? 15.312 5.203 9.25 1 94.31 130 PRO B C 1
ATOM 2117 O O . PRO B 1 130 ? 15.25 5.176 8.016 1 94.31 130 PRO B O 1
ATOM 2120 N N . SER B 1 131 ? 16.375 5.016 10.117 1 90.75 131 SER B N 1
ATOM 2121 C CA . SER B 1 131 ? 17.688 4.969 9.477 1 90.75 131 SER B CA 1
ATOM 2122 C C . SER B 1 131 ? 17.844 3.701 8.648 1 90.75 131 SER B C 1
ATOM 2124 O O . SER B 1 131 ? 17.375 2.633 9.031 1 90.75 131 SER B O 1
ATOM 2126 N N . GLY B 1 132 ? 18.266 3.662 7.5 1 93.25 132 GLY B N 1
ATOM 2127 C CA . GLY B 1 132 ? 18.438 2.527 6.605 1 93.25 132 GLY B CA 1
ATOM 2128 C C . GLY B 1 132 ? 17.547 2.602 5.375 1 93.25 132 GLY B C 1
ATOM 2129 O O . GLY B 1 132 ? 17.766 1.881 4.398 1 93.25 132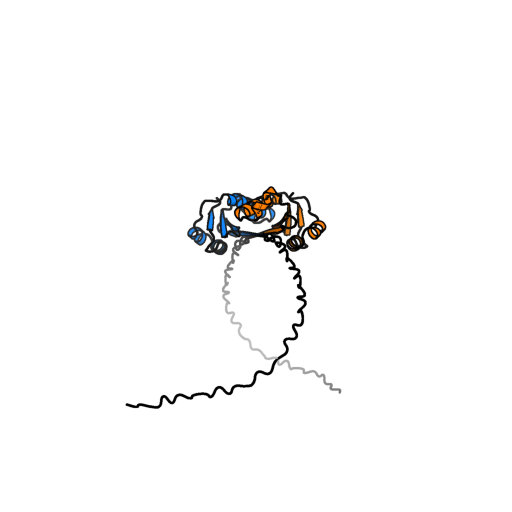 GLY B O 1
ATOM 2130 N N . TYR B 1 133 ? 16.484 3.361 5.641 1 95.88 133 TYR B N 1
ATOM 2131 C CA . TYR B 1 133 ? 15.641 3.578 4.473 1 95.88 133 TYR B CA 1
ATOM 2132 C C . TYR B 1 133 ? 16.234 4.648 3.564 1 95.88 133 TYR B C 1
ATOM 2134 O O . TYR B 1 133 ? 16.781 5.648 4.047 1 95.88 133 TYR B O 1
ATOM 2142 N N . SER B 1 134 ? 16.125 4.41 2.289 1 96.25 134 SER B N 1
ATOM 2143 C CA . SER B 1 134 ? 16.391 5.484 1.335 1 96.25 134 SER B CA 1
ATOM 2144 C C . SER B 1 134 ? 15.227 6.473 1.288 1 96.25 134 SER B C 1
ATOM 2146 O O . SER B 1 134 ? 14.062 6.066 1.293 1 96.25 134 SER B O 1
ATOM 2148 N N . LEU B 1 135 ? 15.562 7.773 1.182 1 98.06 135 LEU B N 1
ATOM 2149 C CA . LEU B 1 135 ? 14.531 8.805 1.163 1 98.06 135 LEU B CA 1
ATOM 2150 C C . LEU B 1 135 ? 14.43 9.453 -0.215 1 98.06 135 LEU B C 1
ATOM 2152 O O . LEU B 1 135 ? 15.438 9.891 -0.771 1 98.06 135 LEU B O 1
ATOM 2156 N N . TYR B 1 136 ? 13.203 9.57 -0.714 1 98.06 136 TYR B N 1
ATOM 2157 C CA . TYR B 1 136 ? 12.969 10.188 -2.016 1 98.06 136 TYR B CA 1
ATOM 2158 C C . TYR B 1 136 ? 11.906 11.273 -1.923 1 98.06 136 TYR B C 1
ATOM 2160 O O . TYR B 1 136 ? 10.953 11.148 -1.15 1 98.06 136 TYR B O 1
ATOM 2168 N N . LYS B 1 137 ? 12.078 12.289 -2.668 1 98.44 137 LYS B N 1
ATOM 2169 C CA . LYS B 1 137 ? 11.094 13.359 -2.807 1 98.44 137 LYS B CA 1
ATOM 2170 C C . LYS B 1 137 ? 10.164 13.109 -3.988 1 98.44 137 LYS B C 1
ATOM 2172 O O . LYS B 1 137 ? 10.625 12.844 -5.102 1 98.44 137 LYS B O 1
ATOM 2177 N N . LEU B 1 138 ? 8.898 13.258 -3.721 1 98 138 LEU B N 1
ATOM 2178 C CA . LEU B 1 138 ? 7.949 13.008 -4.805 1 98 138 LEU B CA 1
ATOM 2179 C C . LEU B 1 138 ? 7.539 14.312 -5.48 1 98 138 LEU B C 1
ATOM 2181 O O . LEU B 1 138 ? 7.199 14.312 -6.668 1 98 138 LEU B O 1
ATOM 2185 N N . ASN B 1 139 ? 7.48 15.391 -4.793 1 95.88 139 ASN B N 1
ATOM 2186 C CA . ASN B 1 139 ? 7.16 16.703 -5.352 1 95.88 139 ASN B CA 1
ATOM 2187 C C . ASN B 1 139 ? 7.844 17.828 -4.578 1 95.88 139 ASN B C 1
ATOM 2189 O O . ASN B 1 139 ? 8.336 17.609 -3.471 1 95.88 139 ASN B O 1
#

Foldseek 3Di:
DDDDDPPDPPPDPPPPDPPDPPCPVPPPPPPPPPPPPPPPPPPPPPPPDDDDDWDKDKDADPQLQWIWIDIPVQAIEIEHQDPVLVVLCPDPVSVVVVVVVQVVLVVPFDAFDDLVVCVVRDVPVCVVNDPPGTYTYSD/DDDDDDDDPPPDPPPPPPDDPDCPVPDPPPPPPPPPPPPPPPPPPPPPPDDDDWDKDWDADPQLQWIWIDIPVQAIEIEHQDPVLVVLCPDPVSVVVVVVVQVVLVVPFDAFDDLVVCVVRDVPVCVVNDPPGTYTYSD

Nearest PDB structures (foldseek):
  4elx-assembly1_C  TM=6.468E-01  e=1.026E+00  Escherichia coli K-12
  4i42-assembly1_A  TM=5.698E-01  e=9.608E-01  Escherichia coli K-12
  3t89-assembly1_F  TM=5.685E-01  e=1.026E+00  Escherichia coli
  4elw-assembly1_C  TM=4.414E-01  e=1.527E+00  Escherichia coli K-12
  1jt8-assembly1_A  TM=4.606E-01  e=6.546E+00  Methanocaldococcus jannaschii

Radius of gyration: 46.85 Å; Cα contacts (8 Å, |Δi|>4): 314; chains: 2; bounding box: 120×137×102 Å